Protein AF-C0C6Z5-F1 (afdb_monomer_lite)

Structure (mmCIF, N/CA/C/O backbone):
data_AF-C0C6Z5-F1
#
_entry.id   AF-C0C6Z5-F1
#
loop_
_atom_site.group_PDB
_atom_site.id
_atom_site.type_symbol
_atom_site.label_atom_id
_atom_site.label_alt_id
_atom_site.label_comp_id
_atom_site.label_asym_id
_atom_site.label_entity_id
_atom_site.label_seq_id
_atom_site.pdbx_PDB_ins_code
_atom_site.Cartn_x
_atom_site.Cartn_y
_atom_site.Cartn_z
_atom_site.occupancy
_atom_site.B_iso_or_equiv
_atom_site.auth_seq_id
_atom_site.auth_comp_id
_atom_site.auth_asym_id
_atom_site.auth_atom_id
_atom_site.pdbx_PDB_model_num
ATOM 1 N N . TYR A 1 1 ? 51.147 -4.822 -42.001 1.00 44.66 1 TYR A N 1
ATOM 2 C CA . TYR A 1 1 ? 50.068 -4.149 -41.249 1.00 44.66 1 TYR A CA 1
ATOM 3 C C . TYR A 1 1 ? 49.014 -3.471 -42.137 1.00 44.66 1 TYR A C 1
ATOM 5 O O . TYR A 1 1 ? 47.924 -4.020 -42.247 1.00 44.66 1 TYR A O 1
ATOM 13 N N . LYS A 1 2 ? 49.318 -2.384 -42.877 1.00 45.47 2 LYS A N 1
ATOM 14 C CA . LYS A 1 2 ? 48.353 -1.679 -43.770 1.00 45.47 2 LYS A CA 1
ATOM 15 C C . LYS A 1 2 ? 47.550 -2.593 -44.722 1.00 45.47 2 LYS A C 1
ATOM 17 O O . LYS A 1 2 ? 46.343 -2.440 -44.845 1.00 45.47 2 LYS A O 1
ATOM 22 N N . ARG A 1 3 ? 48.185 -3.590 -45.357 1.00 45.16 3 ARG A N 1
ATOM 23 C CA . ARG A 1 3 ? 47.511 -4.504 -46.311 1.00 45.16 3 ARG A CA 1
ATOM 24 C C . ARG A 1 3 ? 46.555 -5.515 -45.661 1.00 45.16 3 ARG A C 1
ATOM 26 O O . ARG A 1 3 ? 45.631 -5.964 -46.326 1.00 45.16 3 ARG A O 1
ATOM 33 N N . GLN A 1 4 ? 46.761 -5.883 -44.396 1.00 47.69 4 GLN A N 1
ATOM 34 C CA . GLN A 1 4 ? 45.861 -6.804 -43.685 1.00 47.69 4 GLN A CA 1
ATOM 35 C C . GLN A 1 4 ? 44.617 -6.073 -43.170 1.00 47.69 4 GLN A C 1
ATOM 37 O O . GLN A 1 4 ? 43.511 -6.584 -43.319 1.00 47.69 4 GLN A O 1
ATOM 42 N N . MET A 1 5 ? 44.783 -4.840 -42.685 1.00 50.28 5 MET A N 1
ATOM 43 C CA . MET A 1 5 ? 43.678 -3.976 -42.263 1.00 50.28 5 MET A CA 1
ATOM 44 C C . MET A 1 5 ? 42.738 -3.627 -43.432 1.00 50.28 5 MET A C 1
ATOM 46 O O . MET A 1 5 ? 41.524 -3.712 -43.288 1.00 50.28 5 MET A O 1
ATOM 50 N N . VAL A 1 6 ? 43.285 -3.354 -44.625 1.00 55.00 6 VAL A N 1
ATOM 51 C CA . VAL A 1 6 ? 42.492 -3.106 -45.848 1.00 55.00 6 VAL A CA 1
ATOM 52 C C . VAL A 1 6 ? 41.679 -4.338 -46.276 1.00 55.00 6 VAL A C 1
ATOM 54 O O . VAL A 1 6 ? 40.522 -4.207 -46.665 1.00 55.00 6 VAL A O 1
ATOM 57 N N . ARG A 1 7 ? 42.239 -5.551 -46.160 1.00 53.72 7 ARG A N 1
ATOM 58 C CA . ARG A 1 7 ? 41.516 -6.797 -46.489 1.00 53.72 7 ARG A CA 1
ATOM 59 C C . ARG A 1 7 ? 40.420 -7.129 -45.475 1.00 53.72 7 ARG A C 1
ATOM 61 O O . ARG A 1 7 ? 39.384 -7.660 -45.867 1.00 53.72 7 ARG A O 1
ATOM 68 N N . ALA A 1 8 ? 40.641 -6.821 -44.197 1.00 56.06 8 ALA A N 1
ATOM 69 C CA . ALA A 1 8 ? 39.625 -6.970 -43.159 1.00 56.06 8 ALA A CA 1
ATOM 70 C C . ALA A 1 8 ? 38.453 -6.005 -43.396 1.00 56.06 8 ALA A C 1
ATOM 72 O O . ALA A 1 8 ? 37.304 -6.434 -43.364 1.00 56.06 8 ALA A O 1
ATOM 73 N N . LEU A 1 9 ? 38.743 -4.748 -43.756 1.00 52.56 9 LEU A N 1
ATOM 74 C CA . LEU A 1 9 ? 37.724 -3.761 -44.123 1.00 52.56 9 LEU A CA 1
ATOM 75 C C . LEU A 1 9 ? 36.885 -4.225 -45.328 1.00 52.56 9 LEU A C 1
ATOM 77 O O . LEU A 1 9 ? 35.659 -4.182 -45.285 1.00 52.56 9 LEU A O 1
ATOM 81 N N . HIS A 1 10 ? 37.536 -4.750 -46.372 1.00 56.56 10 HIS A N 1
ATOM 82 C CA . HIS A 1 10 ? 36.873 -5.216 -47.595 1.00 56.56 10 HIS A CA 1
ATOM 83 C C . HIS A 1 10 ? 35.887 -6.376 -47.353 1.00 56.56 10 HIS A C 1
ATOM 85 O O . HIS A 1 10 ? 34.842 -6.452 -47.996 1.00 56.56 10 HIS A O 1
ATOM 91 N N . ARG A 1 11 ? 36.182 -7.289 -46.415 1.00 56.59 11 ARG A N 1
ATOM 92 C CA . ARG A 1 11 ? 35.271 -8.400 -46.074 1.00 56.59 11 ARG A CA 1
ATOM 93 C C . ARG A 1 11 ? 34.034 -7.936 -45.308 1.00 56.59 11 ARG A C 1
ATOM 95 O O . ARG A 1 11 ? 32.968 -8.520 -45.482 1.00 56.59 11 ARG A O 1
ATOM 102 N N . THR A 1 12 ? 34.165 -6.902 -44.483 1.00 56.91 12 THR A N 1
ATOM 103 C CA . THR A 1 12 ? 33.052 -6.356 -43.694 1.00 56.91 12 THR A CA 1
ATOM 104 C C . THR A 1 12 ? 32.103 -5.523 -44.560 1.00 56.91 12 THR A C 1
ATOM 106 O O . THR A 1 12 ? 30.891 -5.644 -44.413 1.00 56.91 12 THR A O 1
ATOM 109 N N . VAL A 1 13 ? 32.630 -4.767 -45.533 1.00 52.19 13 VAL A N 1
ATOM 110 C CA . VAL A 1 13 ? 31.834 -3.977 -46.499 1.00 52.19 13 VAL A CA 1
ATOM 111 C C . VAL A 1 13 ? 30.939 -4.866 -47.375 1.00 52.19 13 VAL A C 1
ATOM 113 O O . VAL A 1 13 ? 29.807 -4.496 -47.678 1.00 52.19 13 VAL A O 1
ATOM 116 N N . HIS A 1 14 ? 31.400 -6.072 -47.726 1.00 51.47 14 HIS A N 1
ATOM 117 C CA . HIS A 1 14 ? 30.650 -6.999 -48.582 1.00 51.47 14 HIS A CA 1
ATOM 118 C C . HIS A 1 14 ? 29.440 -7.661 -47.902 1.00 51.47 14 HIS A C 1
ATOM 120 O O . HIS A 1 14 ? 28.547 -8.137 -48.598 1.00 51.47 14 HIS A O 1
ATOM 126 N N . LYS A 1 15 ? 29.400 -7.699 -46.561 1.00 56.56 15 LYS A N 1
ATOM 127 C CA . LYS A 1 15 ? 28.264 -8.240 -45.787 1.00 56.56 15 LYS A CA 1
ATOM 128 C C . LYS A 1 15 ? 27.094 -7.259 -45.675 1.00 56.56 15 LYS A C 1
ATOM 130 O O . LYS A 1 15 ? 26.025 -7.638 -45.210 1.00 56.56 15 LYS A O 1
ATOM 135 N N . PHE A 1 16 ? 27.296 -6.013 -46.094 1.00 57.06 16 PHE A N 1
ATOM 136 C CA . PHE A 1 16 ? 26.271 -4.985 -46.117 1.00 57.06 16 PHE A CA 1
ATOM 137 C C . PHE A 1 16 ? 25.587 -4.985 -47.497 1.00 57.06 16 PHE A C 1
ATOM 139 O O . PHE A 1 16 ? 26.292 -4.804 -48.495 1.00 57.06 16 PHE A O 1
ATOM 146 N N . PRO A 1 17 ? 24.254 -5.156 -47.606 1.00 59.38 17 PRO A N 1
ATOM 147 C CA . PRO A 1 17 ? 23.584 -5.285 -48.906 1.00 59.38 17 PRO A CA 1
ATOM 148 C C . PRO A 1 17 ? 23.815 -4.070 -49.825 1.00 59.38 17 PRO A C 1
ATOM 150 O O . PRO A 1 17 ? 23.991 -4.237 -51.028 1.00 59.38 17 PRO A O 1
ATOM 153 N N . GLY A 1 18 ? 23.936 -2.858 -49.267 1.00 60.78 18 GLY A N 1
ATOM 154 C CA . GLY A 1 18 ? 24.292 -1.651 -50.030 1.00 60.78 18 GLY A CA 1
ATOM 155 C C . GLY A 1 18 ? 25.794 -1.475 -50.315 1.00 60.78 18 GLY A C 1
ATOM 156 O O . GLY A 1 18 ? 26.167 -0.925 -51.349 1.00 60.78 18 GLY A O 1
ATOM 157 N N . GLY A 1 19 ? 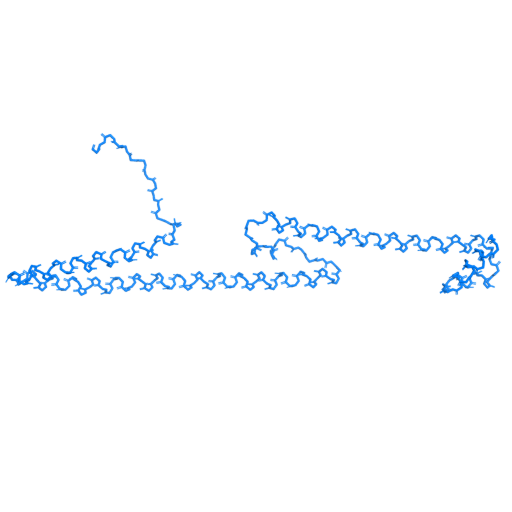26.675 -1.968 -49.437 1.00 61.62 19 GLY A N 1
ATOM 158 C CA . GLY A 1 19 ? 28.131 -1.818 -49.577 1.00 61.62 19 GLY A CA 1
ATOM 159 C C . GLY A 1 19 ? 28.721 -2.723 -50.662 1.00 61.62 19 GLY A C 1
ATOM 160 O O . GLY A 1 19 ? 29.564 -2.287 -51.446 1.00 61.62 19 GLY A O 1
ATOM 161 N N . GLY A 1 20 ? 28.219 -3.959 -50.763 1.00 61.62 20 GLY A N 1
ATOM 162 C CA . GLY A 1 20 ? 28.575 -4.882 -51.844 1.00 61.62 20 GLY A CA 1
ATOM 163 C C . GLY A 1 20 ? 28.109 -4.391 -53.218 1.00 61.62 20 GLY A C 1
ATOM 164 O O . GLY A 1 20 ? 28.863 -4.471 -54.184 1.00 61.62 20 GLY A O 1
ATOM 165 N N . PHE A 1 21 ? 26.910 -3.807 -53.296 1.00 66.75 21 PHE A N 1
ATOM 166 C CA . PHE A 1 21 ? 26.348 -3.268 -54.538 1.00 66.75 21 PHE A CA 1
ATOM 167 C C . PHE A 1 21 ? 27.163 -2.084 -55.091 1.00 66.75 21 PHE A C 1
ATOM 169 O O . PHE A 1 21 ? 27.498 -2.058 -56.274 1.00 66.75 21 PHE A O 1
ATOM 176 N N . LEU A 1 22 ? 27.574 -1.144 -54.230 1.00 63.47 22 LEU A N 1
ATOM 177 C CA . LEU A 1 22 ? 28.403 0.005 -54.624 1.00 63.47 22 LEU A CA 1
ATOM 178 C C . LEU A 1 22 ? 29.825 -0.393 -55.052 1.00 63.47 22 LEU A C 1
ATOM 180 O O . LEU A 1 22 ? 30.405 0.243 -55.937 1.00 63.47 22 LEU A O 1
ATOM 184 N N . SER A 1 23 ? 30.387 -1.448 -54.457 1.00 61.75 23 SER A N 1
ATOM 185 C CA . SER A 1 23 ? 31.697 -1.977 -54.856 1.00 61.75 23 SER A CA 1
ATOM 186 C C . SER A 1 23 ? 31.647 -2.708 -56.203 1.00 61.75 23 SER A C 1
ATOM 188 O O . SER A 1 23 ? 32.612 -2.640 -56.959 1.00 61.75 23 SER A O 1
ATOM 190 N N . VAL A 1 24 ? 30.533 -3.377 -56.523 1.00 68.94 24 VAL A N 1
ATOM 191 C CA . VAL A 1 24 ? 30.301 -4.020 -57.833 1.00 68.94 24 VAL A CA 1
ATOM 192 C C . VAL A 1 24 ? 30.046 -2.978 -58.933 1.00 68.94 24 VAL A C 1
ATOM 194 O O . VAL A 1 24 ? 30.456 -3.181 -60.070 1.00 68.94 24 VAL A O 1
ATOM 197 N N . MET A 1 25 ? 29.467 -1.823 -58.585 1.00 72.31 25 MET A N 1
ATOM 198 C CA . MET A 1 25 ? 29.283 -0.660 -59.471 1.00 72.31 25 MET A CA 1
ATOM 199 C C . MET A 1 25 ? 30.582 0.112 -59.797 1.00 72.31 25 MET A C 1
ATOM 201 O O . MET A 1 25 ? 30.535 1.108 -60.515 1.00 72.31 25 MET A O 1
ATOM 205 N N . GLY A 1 26 ? 31.742 -0.302 -59.270 1.00 71.06 26 GLY A N 1
ATOM 206 C CA . GLY A 1 26 ? 33.030 0.350 -59.548 1.00 71.06 26 GLY A CA 1
ATOM 207 C C . GLY A 1 26 ? 33.230 1.700 -58.850 1.00 71.06 26 GLY A C 1
ATOM 208 O O . GLY A 1 26 ? 34.081 2.487 -59.266 1.00 71.06 26 GLY A O 1
ATOM 209 N N . SER A 1 27 ? 32.461 1.992 -57.794 1.00 76.50 27 SER A N 1
ATOM 210 C CA . SER A 1 27 ? 32.623 3.245 -57.049 1.00 76.50 27 SER A CA 1
ATOM 211 C C . SER A 1 27 ? 33.984 3.313 -56.328 1.00 76.50 27 SER A C 1
ATOM 213 O O . SER A 1 27 ? 34.516 2.283 -55.897 1.00 76.50 27 SER A O 1
ATOM 215 N N . PRO A 1 28 ? 34.580 4.512 -56.168 1.00 83.19 28 PRO A N 1
ATOM 216 C CA . PRO A 1 28 ? 35.870 4.647 -55.504 1.00 83.19 28 PRO A CA 1
ATOM 217 C C . PRO A 1 28 ? 35.831 4.127 -54.059 1.00 83.19 28 PRO A C 1
ATOM 219 O O . PRO A 1 28 ? 34.960 4.501 -53.271 1.00 83.19 28 PRO A O 1
ATOM 222 N N . ALA A 1 29 ? 36.844 3.344 -53.674 1.00 78.62 29 ALA A N 1
ATOM 223 C CA . ALA A 1 29 ? 37.010 2.805 -52.322 1.00 78.62 29 ALA A CA 1
ATOM 224 C C . ALA A 1 29 ? 36.762 3.811 -51.167 1.00 78.62 29 ALA A C 1
ATOM 226 O O . ALA A 1 29 ? 36.074 3.430 -50.217 1.00 78.62 29 ALA A O 1
ATOM 227 N N . PRO A 1 30 ? 37.233 5.081 -51.203 1.00 85.69 30 PRO A N 1
ATOM 228 C CA . PRO A 1 30 ? 36.955 6.025 -50.114 1.00 85.69 30 PRO A CA 1
ATOM 229 C C . PRO A 1 30 ? 35.465 6.364 -49.961 1.00 85.69 30 PRO A C 1
ATOM 231 O O . PRO A 1 30 ? 35.004 6.561 -48.839 1.00 85.69 30 PRO A O 1
ATOM 234 N N . VAL A 1 31 ? 34.699 6.379 -51.056 1.00 84.69 31 VAL A N 1
ATOM 235 C CA . VAL A 1 31 ? 33.260 6.682 -51.032 1.00 84.69 31 VAL A CA 1
ATOM 236 C C . VAL A 1 31 ? 32.494 5.544 -50.360 1.00 84.69 31 VAL A C 1
ATOM 238 O O . VAL A 1 31 ? 31.693 5.787 -49.460 1.00 84.69 31 VAL A O 1
ATOM 241 N N . THR A 1 32 ? 32.798 4.291 -50.717 1.00 83.00 32 THR A N 1
ATOM 242 C CA . THR A 1 32 ? 32.175 3.117 -50.074 1.00 83.00 32 THR A CA 1
ATOM 243 C C . THR A 1 32 ? 32.453 3.063 -48.570 1.00 83.00 32 THR A C 1
ATOM 245 O O . THR A 1 32 ? 31.544 2.799 -47.784 1.00 83.00 32 THR A O 1
ATOM 248 N N . ALA A 1 33 ? 33.684 3.376 -48.148 1.00 84.50 33 ALA A N 1
ATOM 249 C CA . ALA A 1 33 ? 34.053 3.413 -46.738 1.00 84.50 33 ALA A CA 1
ATOM 250 C C . ALA A 1 33 ? 33.296 4.512 -45.974 1.00 84.50 33 ALA A C 1
ATOM 252 O O . ALA A 1 33 ? 32.801 4.253 -44.879 1.00 84.50 33 ALA A O 1
ATOM 253 N N . ALA A 1 34 ? 33.154 5.708 -46.557 1.00 88.19 34 ALA A N 1
ATOM 254 C CA . ALA A 1 34 ? 32.430 6.817 -45.936 1.00 88.19 34 ALA A CA 1
ATOM 255 C C . ALA A 1 34 ? 30.946 6.491 -45.698 1.00 88.19 34 ALA A C 1
ATOM 257 O O . ALA A 1 34 ? 30.435 6.737 -44.607 1.00 88.19 34 ALA A O 1
ATOM 258 N N . VAL A 1 35 ? 30.269 5.877 -46.676 1.00 88.00 35 VAL A N 1
ATOM 259 C CA . VAL A 1 35 ? 28.855 5.472 -46.549 1.00 88.00 35 VAL A CA 1
ATOM 260 C C . VAL A 1 35 ? 28.668 4.441 -45.436 1.00 88.00 35 VAL A C 1
ATOM 262 O O . VAL A 1 35 ? 27.751 4.561 -44.626 1.00 88.00 35 VAL A O 1
ATOM 265 N N . VAL A 1 36 ? 29.559 3.450 -45.356 1.00 86.00 36 VAL A N 1
ATOM 266 C CA . VAL A 1 36 ? 29.509 2.425 -44.305 1.00 86.00 36 VAL A CA 1
ATOM 267 C C . VAL A 1 36 ? 29.735 3.043 -42.923 1.00 86.00 36 VAL A C 1
ATOM 269 O O . VAL A 1 36 ? 29.001 2.726 -41.990 1.00 86.00 36 VAL A O 1
ATOM 272 N N . ILE A 1 37 ? 30.698 3.961 -42.792 1.00 90.31 37 ILE A N 1
ATOM 273 C CA . ILE A 1 37 ? 30.955 4.678 -41.535 1.00 90.31 37 ILE A CA 1
ATOM 274 C C . ILE A 1 37 ? 29.734 5.504 -41.119 1.00 90.31 37 ILE A C 1
ATOM 276 O O . ILE A 1 37 ? 29.331 5.424 -39.963 1.00 90.31 37 ILE A O 1
ATOM 280 N N . LEU A 1 38 ? 29.119 6.251 -42.041 1.00 91.94 38 LEU A N 1
ATOM 281 C CA . LEU A 1 38 ? 27.919 7.045 -41.758 1.00 91.94 38 LEU A CA 1
ATOM 282 C C . LEU A 1 38 ? 26.738 6.174 -41.324 1.00 91.94 38 LEU A C 1
ATOM 284 O O . LEU A 1 38 ? 26.047 6.520 -40.369 1.00 91.94 38 LEU A O 1
ATOM 288 N N . TYR A 1 39 ? 26.536 5.025 -41.973 1.00 88.94 39 TYR A N 1
ATOM 289 C CA . TYR A 1 39 ? 25.501 4.077 -41.571 1.00 88.94 39 TYR A CA 1
ATOM 290 C C . TYR A 1 39 ? 25.732 3.567 -40.142 1.00 88.94 39 TYR A C 1
ATOM 292 O O . TYR A 1 39 ? 24.837 3.653 -39.302 1.00 88.94 39 TYR A O 1
ATOM 300 N N . PHE A 1 40 ? 26.941 3.078 -39.839 1.00 90.38 40 PHE A N 1
ATOM 301 C CA . PHE A 1 40 ? 27.261 2.597 -38.494 1.00 90.38 40 PHE A CA 1
ATOM 302 C C . PHE A 1 40 ? 27.184 3.714 -37.451 1.00 90.38 40 PHE A C 1
ATOM 304 O O . PHE A 1 40 ? 26.705 3.467 -36.349 1.00 90.38 40 PHE A O 1
ATOM 311 N N . ALA A 1 41 ? 27.586 4.939 -37.793 1.00 94.19 41 ALA A N 1
ATOM 312 C CA . ALA A 1 41 ? 27.431 6.097 -36.920 1.00 94.19 41 ALA A CA 1
ATOM 313 C C . ALA A 1 41 ? 25.951 6.384 -36.619 1.00 94.19 41 ALA A C 1
ATOM 315 O O . ALA A 1 41 ? 25.603 6.587 -35.460 1.00 94.19 41 ALA A O 1
ATOM 316 N N . GLY A 1 42 ? 25.069 6.329 -37.623 1.00 94.00 42 GLY A N 1
ATOM 317 C CA . GLY A 1 42 ? 23.624 6.490 -37.433 1.00 94.00 42 GLY A CA 1
ATOM 318 C C . GLY A 1 42 ? 23.017 5.410 -36.531 1.00 94.00 42 GLY A C 1
ATOM 319 O O . GLY A 1 42 ? 22.265 5.728 -35.612 1.00 94.00 42 GLY A O 1
ATOM 320 N N . VAL A 1 43 ? 23.401 4.145 -36.733 1.00 92.94 43 VAL A N 1
ATOM 321 C CA . VAL A 1 43 ? 22.968 3.030 -35.872 1.00 92.94 43 VAL A CA 1
ATOM 322 C C . VAL A 1 43 ? 23.462 3.213 -34.435 1.00 92.94 43 VAL A C 1
ATOM 324 O O . VAL A 1 43 ? 22.686 3.035 -33.501 1.00 92.94 43 VAL A O 1
ATOM 327 N N . LEU A 1 44 ? 24.725 3.606 -34.243 1.00 94.3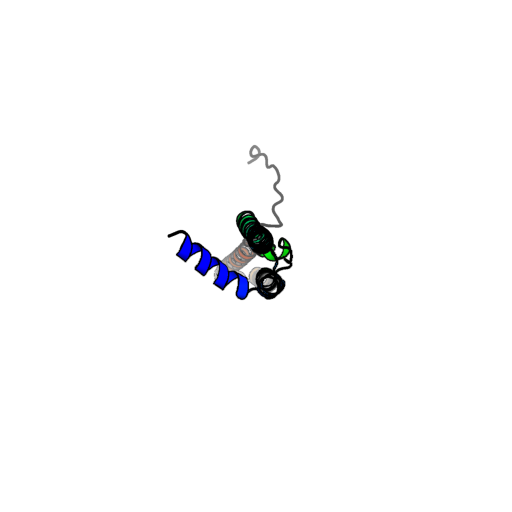1 44 LEU A N 1
ATOM 328 C CA . LEU A 1 44 ? 25.290 3.852 -32.914 1.00 94.31 44 LEU A CA 1
ATOM 329 C C . LEU A 1 44 ? 24.612 5.030 -32.205 1.00 94.31 44 LEU A C 1
ATOM 331 O O . LEU A 1 44 ? 24.341 4.937 -31.012 1.00 94.31 44 LEU A O 1
ATOM 335 N N . LEU A 1 45 ? 24.300 6.111 -32.925 1.00 94.69 45 LEU A N 1
ATOM 336 C CA . LEU A 1 45 ? 23.565 7.253 -32.376 1.00 94.69 45 LEU A CA 1
ATOM 337 C C . LEU A 1 45 ? 22.142 6.862 -31.964 1.00 94.69 45 LEU A C 1
ATOM 339 O O . LEU A 1 45 ? 21.714 7.200 -30.863 1.00 94.69 45 LEU A O 1
ATOM 343 N N . SER A 1 46 ? 21.428 6.114 -32.811 1.00 93.06 46 SER A N 1
ATOM 344 C CA . SER A 1 46 ? 20.081 5.622 -32.503 1.00 93.06 46 SER A CA 1
ATOM 345 C C . SER A 1 46 ? 20.079 4.674 -31.300 1.00 93.06 46 SER A C 1
ATOM 347 O O . SER A 1 46 ? 19.261 4.843 -30.398 1.00 93.06 46 SER A O 1
ATOM 349 N N . ALA A 1 47 ? 21.029 3.736 -31.234 1.00 92.00 47 ALA A N 1
ATOM 350 C CA . ALA A 1 47 ? 21.180 2.833 -30.095 1.00 92.00 47 ALA A CA 1
ATOM 351 C C . ALA A 1 47 ? 21.560 3.583 -28.807 1.00 92.00 47 ALA A C 1
ATOM 353 O O . ALA A 1 47 ? 21.050 3.268 -27.736 1.00 92.00 47 ALA A O 1
ATOM 354 N N . GLY A 1 48 ? 22.424 4.599 -28.905 1.00 93.62 48 GLY A N 1
ATOM 355 C CA . GLY A 1 48 ? 22.780 5.459 -27.778 1.00 93.62 48 GLY A CA 1
ATOM 356 C C . GLY A 1 48 ? 21.584 6.251 -27.248 1.00 93.62 48 GLY A C 1
ATOM 357 O O . GLY A 1 48 ? 21.385 6.315 -26.037 1.00 93.62 48 GLY A O 1
ATOM 358 N N . TYR A 1 49 ? 20.755 6.799 -28.141 1.00 93.19 49 TYR A N 1
ATOM 359 C CA . TYR A 1 49 ? 19.516 7.480 -27.764 1.00 93.19 49 TYR A CA 1
ATOM 360 C C . TYR A 1 49 ? 18.529 6.533 -27.065 1.00 93.19 49 TYR A C 1
ATOM 362 O O . TYR A 1 49 ? 18.017 6.873 -26.001 1.00 93.19 49 TYR A O 1
ATOM 370 N N . ASP A 1 50 ? 18.310 5.331 -27.610 1.00 90.94 50 ASP A N 1
ATOM 371 C CA . ASP A 1 50 ? 17.431 4.320 -27.001 1.00 90.94 50 ASP A CA 1
ATOM 372 C C . ASP A 1 50 ? 17.939 3.877 -25.618 1.00 90.94 50 ASP A C 1
ATOM 374 O O . ASP A 1 50 ? 17.170 3.793 -24.659 1.00 90.94 50 ASP A O 1
ATOM 378 N N . PHE A 1 51 ? 19.253 3.680 -25.476 1.00 92.12 51 PHE A N 1
ATOM 379 C CA . PHE A 1 51 ? 19.867 3.340 -24.194 1.00 92.12 51 PHE A CA 1
ATOM 380 C C . PHE A 1 51 ? 19.683 4.445 -23.148 1.00 92.12 51 PHE A C 1
ATOM 382 O O . PHE A 1 51 ? 19.286 4.159 -22.020 1.00 92.12 51 PHE A O 1
ATOM 389 N N . LEU A 1 52 ? 19.931 5.708 -23.512 1.00 91.88 52 LEU A N 1
ATOM 390 C CA . LEU A 1 52 ? 19.741 6.845 -22.606 1.00 91.88 52 LEU A CA 1
ATOM 391 C C . LEU A 1 52 ? 18.273 7.013 -22.207 1.00 91.88 52 LEU A C 1
ATOM 393 O O . LEU A 1 52 ? 17.987 7.262 -21.038 1.00 91.88 52 LEU A O 1
ATOM 397 N N . ARG A 1 53 ? 17.344 6.831 -23.155 1.00 91.19 53 ARG A N 1
ATOM 398 C CA . ARG A 1 53 ? 15.901 6.879 -22.898 1.00 91.19 53 ARG A CA 1
ATOM 399 C C . ARG A 1 53 ? 15.478 5.820 -21.878 1.00 91.19 53 ARG A C 1
ATOM 401 O O . ARG A 1 53 ? 14.784 6.151 -20.921 1.00 91.19 53 ARG A O 1
ATOM 408 N N . LYS A 1 54 ? 15.905 4.567 -22.070 1.00 91.88 54 LYS A N 1
ATOM 409 C CA . LYS A 1 54 ? 15.607 3.455 -21.154 1.00 91.88 54 LYS A CA 1
ATOM 410 C C . LYS A 1 54 ? 16.231 3.674 -19.786 1.00 91.88 54 LYS A C 1
ATOM 412 O O . LYS A 1 54 ? 15.550 3.525 -18.781 1.00 91.88 54 LYS A O 1
ATOM 417 N N . LYS A 1 55 ? 17.504 4.076 -19.751 1.00 92.94 55 LYS A N 1
ATOM 418 C CA . LYS A 1 55 ? 18.202 4.380 -18.502 1.00 92.94 55 LYS A CA 1
ATOM 419 C C . LYS A 1 55 ? 17.455 5.439 -17.693 1.00 92.94 55 LYS A C 1
ATOM 421 O O . LYS A 1 55 ? 17.172 5.197 -16.529 1.00 92.94 55 LYS A O 1
ATOM 426 N N . ARG A 1 56 ? 17.076 6.555 -18.327 1.00 91.31 56 ARG A N 1
ATOM 427 C CA . ARG A 1 56 ? 16.329 7.627 -17.660 1.00 91.31 56 ARG A CA 1
ATOM 428 C C . ARG A 1 56 ? 15.027 7.118 -17.038 1.00 91.31 56 ARG A C 1
ATOM 430 O O . ARG A 1 56 ? 14.753 7.455 -15.901 1.00 91.31 56 ARG A O 1
ATOM 437 N N . TYR A 1 57 ? 14.272 6.282 -17.751 1.00 92.62 57 TYR A N 1
ATOM 438 C CA . TYR A 1 57 ? 13.038 5.699 -17.217 1.00 92.62 57 TYR A CA 1
ATOM 439 C C . TYR A 1 57 ? 13.280 4.855 -15.955 1.00 92.62 57 TYR A C 1
ATOM 441 O O . TYR A 1 57 ? 12.539 4.967 -14.984 1.00 92.62 57 TYR A O 1
ATOM 449 N N . TYR A 1 58 ? 14.317 4.011 -15.951 1.00 91.50 58 TYR A N 1
ATOM 450 C CA . TYR A 1 58 ? 14.639 3.194 -14.777 1.00 91.50 58 TYR A CA 1
ATOM 451 C C . TYR A 1 58 ? 15.155 4.029 -13.602 1.00 91.50 58 TYR A C 1
ATOM 453 O O . TYR A 1 58 ? 14.807 3.727 -12.462 1.00 91.50 58 TYR A O 1
ATOM 461 N N . ASP A 1 59 ? 15.941 5.071 -13.879 1.00 91.88 59 ASP A N 1
ATOM 462 C CA . ASP A 1 59 ? 16.421 6.007 -12.860 1.00 91.88 59 ASP A CA 1
ATOM 463 C C . ASP A 1 59 ? 15.225 6.772 -12.243 1.00 91.88 59 ASP A C 1
ATOM 465 O O . ASP A 1 59 ? 15.052 6.750 -11.029 1.00 91.88 59 ASP A O 1
ATOM 469 N N . GLU A 1 60 ? 14.318 7.325 -13.063 1.00 91.00 60 GLU A N 1
ATOM 470 C CA . GLU A 1 60 ? 13.087 8.004 -12.610 1.00 91.00 60 GLU A CA 1
ATOM 471 C C . GLU A 1 60 ? 12.183 7.083 -11.774 1.00 91.00 60 GLU A C 1
ATOM 473 O O . GLU A 1 60 ? 11.645 7.494 -10.743 1.00 91.00 60 GLU A O 1
ATOM 478 N N . LEU A 1 61 ? 12.028 5.822 -12.188 1.00 91.06 61 LEU A N 1
ATOM 479 C CA . LEU A 1 61 ? 11.260 4.824 -11.444 1.00 91.06 61 LEU A CA 1
ATOM 480 C C . LEU A 1 61 ? 11.879 4.539 -10.068 1.00 91.06 61 LEU A C 1
ATOM 482 O O . LEU A 1 61 ? 11.151 4.431 -9.079 1.00 91.06 61 LEU A O 1
ATOM 486 N N . SER A 1 62 ? 13.207 4.409 -10.006 1.00 90.19 62 SER A N 1
ATOM 487 C CA . SER A 1 62 ? 13.934 4.175 -8.757 1.00 90.19 62 SER A CA 1
ATOM 488 C C . SER A 1 62 ? 13.822 5.376 -7.820 1.00 90.19 62 SER A C 1
ATOM 490 O O . SER A 1 62 ? 13.473 5.205 -6.653 1.00 90.19 62 SER A O 1
ATOM 492 N N . ASP A 1 63 ? 14.025 6.585 -8.342 1.00 90.38 63 ASP A N 1
ATOM 493 C CA . ASP A 1 63 ? 13.918 7.829 -7.577 1.00 90.38 63 ASP A CA 1
ATOM 494 C C . ASP A 1 63 ? 12.499 8.018 -7.021 1.00 90.38 63 ASP A C 1
ATOM 496 O O . ASP A 1 63 ? 12.319 8.356 -5.850 1.00 90.38 63 ASP A O 1
ATOM 500 N N . THR A 1 64 ? 11.476 7.734 -7.833 1.00 87.94 64 THR A N 1
ATOM 501 C CA . THR A 1 64 ? 10.070 7.803 -7.404 1.00 87.94 64 THR A CA 1
ATOM 502 C C . THR A 1 64 ? 9.792 6.813 -6.272 1.00 87.94 64 THR A C 1
ATOM 504 O O . THR A 1 64 ? 9.138 7.157 -5.289 1.00 87.94 64 THR A O 1
ATOM 507 N N . LEU A 1 65 ? 10.312 5.585 -6.370 1.00 88.31 65 LEU A N 1
ATOM 508 C CA . LEU A 1 65 ? 10.161 4.569 -5.327 1.00 88.31 65 LEU A CA 1
ATOM 509 C C . LEU A 1 65 ? 10.864 4.957 -4.014 1.00 88.31 65 LEU A C 1
ATOM 511 O O . LEU A 1 65 ? 10.372 4.603 -2.943 1.00 88.31 65 LEU A O 1
ATOM 515 N N . GLU A 1 66 ? 12.004 5.645 -4.080 1.00 89.12 66 GLU A N 1
ATOM 516 C CA . GLU A 1 66 ? 12.739 6.105 -2.895 1.00 89.12 66 GLU A CA 1
ATOM 517 C C . GLU A 1 66 ? 12.078 7.305 -2.209 1.00 89.12 66 GLU A C 1
ATOM 519 O O . GLU A 1 66 ? 12.106 7.398 -0.982 1.00 89.12 66 GLU A O 1
ATOM 524 N N . GLN A 1 67 ? 11.465 8.207 -2.979 1.00 87.50 67 GLN A N 1
ATOM 525 C CA . GLN A 1 67 ? 10.805 9.407 -2.452 1.00 87.50 67 GLN A CA 1
ATOM 526 C C . GLN A 1 67 ? 9.413 9.132 -1.868 1.00 87.50 67 GLN A C 1
ATOM 528 O O . GLN A 1 67 ? 8.919 9.920 -1.061 1.00 87.50 67 GLN A O 1
ATOM 533 N N . LEU A 1 68 ? 8.769 8.033 -2.264 1.00 85.38 68 LEU A N 1
ATOM 534 C CA . LEU A 1 68 ? 7.450 7.657 -1.765 1.00 85.38 68 LEU A CA 1
ATOM 535 C C . LEU A 1 68 ? 7.520 7.131 -0.327 1.00 85.38 68 LEU A C 1
ATOM 537 O O . LEU A 1 68 ? 8.085 6.070 -0.058 1.00 85.38 68 LEU A O 1
ATOM 541 N N . GLU A 1 69 ? 6.854 7.840 0.584 1.00 78.75 69 GLU A N 1
ATOM 542 C CA . GLU A 1 69 ? 6.655 7.394 1.967 1.00 78.75 69 GLU A CA 1
ATOM 543 C C . GLU A 1 69 ? 5.810 6.110 2.018 1.00 78.75 69 GLU A C 1
ATOM 545 O O . GLU A 1 69 ? 6.169 5.143 2.693 1.00 78.75 69 GLU A O 1
ATOM 550 N N . GLU A 1 70 ? 4.734 6.056 1.224 1.00 81.31 70 GLU A N 1
ATOM 551 C CA . GLU A 1 70 ? 3.900 4.867 1.065 1.00 81.31 70 GLU A CA 1
ATOM 552 C C . GLU A 1 70 ? 4.072 4.273 -0.343 1.00 81.31 70 GLU A C 1
ATOM 554 O O . GLU A 1 70 ? 3.571 4.779 -1.349 1.00 81.31 70 GLU A O 1
ATOM 559 N N . LYS A 1 71 ? 4.808 3.161 -0.418 1.00 81.88 71 LYS A N 1
ATOM 560 C CA . LYS A 1 71 ? 5.193 2.511 -1.685 1.00 81.88 71 LYS A CA 1
ATOM 561 C C . LYS A 1 71 ? 4.014 1.918 -2.469 1.00 81.88 71 LYS A C 1
ATOM 563 O O . LYS A 1 71 ? 4.166 1.626 -3.653 1.00 81.88 71 LYS A O 1
ATOM 568 N N . SER A 1 72 ? 2.852 1.745 -1.835 1.00 79.06 72 SER A N 1
ATOM 569 C CA . SER A 1 72 ? 1.601 1.295 -2.469 1.00 79.06 72 SER A CA 1
ATOM 570 C C . SER A 1 72 ? 1.174 2.220 -3.621 1.00 79.06 72 SER A C 1
ATOM 572 O O . SER A 1 72 ? 0.700 1.736 -4.653 1.00 79.06 72 SER A O 1
ATOM 574 N N . TYR A 1 73 ? 1.452 3.526 -3.517 1.00 83.44 73 TYR A N 1
ATOM 575 C CA . TYR A 1 73 ? 1.102 4.518 -4.541 1.00 83.44 73 TYR A CA 1
ATOM 576 C C . TYR A 1 73 ? 2.042 4.555 -5.746 1.00 83.44 73 TYR A C 1
ATOM 578 O O . TYR A 1 73 ? 1.740 5.244 -6.719 1.00 83.44 73 TYR A O 1
ATOM 586 N N . LEU A 1 74 ? 3.154 3.807 -5.747 1.00 86.50 74 LEU A N 1
ATOM 587 C CA . LEU A 1 74 ? 4.075 3.804 -6.890 1.00 86.50 74 LEU A CA 1
ATOM 588 C C . LEU A 1 74 ? 3.341 3.470 -8.192 1.00 86.50 74 LEU A C 1
ATOM 590 O O . LEU A 1 74 ? 3.574 4.092 -9.222 1.00 86.50 74 LEU A O 1
ATOM 594 N N . SER A 1 75 ? 2.402 2.526 -8.127 1.00 87.69 75 SER A N 1
ATOM 595 C CA . SER A 1 75 ? 1.605 2.115 -9.282 1.00 87.69 75 SER A CA 1
ATOM 596 C C . SER A 1 75 ? 0.757 3.230 -9.902 1.00 87.69 75 SER A C 1
ATOM 598 O O . SER A 1 75 ? 0.369 3.103 -11.063 1.00 87.69 75 SER A O 1
ATOM 600 N N . GLU A 1 76 ? 0.473 4.301 -9.158 1.00 85.00 76 GLU A N 1
ATOM 601 C CA . GLU A 1 76 ? -0.309 5.461 -9.594 1.00 85.00 76 GLU A CA 1
ATOM 602 C C . GLU A 1 76 ? 0.561 6.594 -10.146 1.00 85.00 76 GLU A C 1
ATOM 604 O O . GLU A 1 76 ? 0.082 7.366 -10.972 1.00 85.00 76 GLU A O 1
ATOM 609 N N . MET A 1 77 ? 1.831 6.658 -9.735 1.00 84.12 77 MET A N 1
ATOM 610 C CA . MET A 1 77 ? 2.783 7.706 -10.122 1.00 84.12 77 MET A CA 1
ATOM 611 C C . MET A 1 77 ? 3.561 7.385 -11.406 1.00 84.12 77 MET A C 1
ATOM 613 O O . MET A 1 77 ? 4.159 8.277 -12.000 1.00 84.12 77 MET A O 1
ATOM 617 N N . ILE A 1 78 ? 3.589 6.118 -11.828 1.00 88.31 78 ILE A N 1
ATOM 618 C CA . ILE A 1 78 ? 4.358 5.681 -12.999 1.00 88.31 78 ILE A CA 1
ATOM 619 C C . ILE A 1 78 ? 3.569 5.835 -14.302 1.00 88.31 78 ILE A C 1
ATOM 621 O O . ILE A 1 78 ? 2.388 5.492 -14.385 1.00 88.31 78 ILE A O 1
ATOM 625 N N . GLU A 1 79 ? 4.257 6.277 -15.353 1.00 86.62 79 GLU A N 1
ATOM 626 C CA . GLU A 1 79 ? 3.726 6.328 -16.717 1.00 86.62 79 GLU A CA 1
ATOM 627 C C . GLU A 1 79 ? 4.137 5.089 -17.528 1.00 86.62 79 GLU A C 1
ATOM 629 O O . GLU A 1 79 ? 5.166 4.454 -17.268 1.00 86.62 79 GLU A O 1
ATOM 634 N N . GLU A 1 80 ? 3.317 4.733 -18.520 1.00 89.81 80 GLU A N 1
ATOM 635 C CA . GLU A 1 80 ? 3.588 3.606 -19.411 1.00 89.81 80 GLU A CA 1
ATOM 636 C C . GLU A 1 80 ? 4.648 3.993 -20.463 1.00 89.81 80 GLU A C 1
ATOM 638 O O . GLU A 1 80 ? 4.436 4.928 -21.240 1.00 89.81 80 GLU A O 1
ATOM 643 N N . PRO A 1 81 ? 5.795 3.294 -20.532 1.00 91.12 81 PRO A N 1
ATOM 644 C CA . PRO A 1 81 ? 6.832 3.596 -21.511 1.00 91.12 81 PRO A CA 1
ATOM 645 C C . PRO A 1 81 ? 6.552 2.943 -22.878 1.00 91.12 81 PRO A C 1
ATOM 647 O O . PRO A 1 81 ? 5.885 1.921 -22.993 1.00 91.12 81 PRO A O 1
ATOM 650 N N . GLU A 1 82 ? 7.150 3.468 -23.950 1.00 88.75 82 GLU A N 1
ATOM 651 C CA . GLU A 1 82 ? 6.929 2.952 -25.319 1.00 88.75 82 GLU A CA 1
ATOM 652 C C . GLU A 1 82 ? 7.777 1.717 -25.686 1.00 88.75 82 GLU A C 1
ATOM 654 O O . GLU A 1 82 ? 7.677 1.212 -26.803 1.00 88.75 82 GLU A O 1
ATOM 659 N N . PHE A 1 83 ? 8.645 1.236 -24.791 1.00 90.00 83 PHE A N 1
ATOM 660 C CA . PHE A 1 83 ? 9.518 0.088 -25.056 1.00 90.00 83 PHE A CA 1
ATOM 661 C C . PHE A 1 83 ? 9.062 -1.160 -24.293 1.00 90.00 83 PHE A C 1
ATOM 663 O O . PHE A 1 83 ? 8.596 -1.074 -23.159 1.00 90.00 83 PHE A O 1
ATOM 670 N N . LEU A 1 84 ? 9.247 -2.329 -24.915 1.00 89.38 84 LEU A N 1
ATOM 671 C CA . LEU A 1 84 ? 8.676 -3.607 -24.472 1.00 89.38 84 LEU A CA 1
ATOM 672 C C . LEU A 1 84 ? 8.977 -3.944 -23.004 1.00 89.38 84 LEU A C 1
ATOM 674 O O . LEU A 1 84 ? 8.057 -4.191 -22.229 1.00 89.38 84 LEU A O 1
ATOM 678 N N . ASP A 1 85 ? 10.252 -3.925 -22.611 1.00 90.00 85 ASP A N 1
ATOM 679 C CA . ASP A 1 85 ? 10.659 -4.294 -21.247 1.00 90.00 85 ASP A CA 1
ATOM 680 C C . ASP A 1 85 ? 10.035 -3.365 -20.196 1.00 90.00 85 ASP A C 1
ATOM 682 O O . ASP A 1 85 ? 9.670 -3.793 -19.101 1.00 90.00 85 ASP A O 1
ATOM 686 N N . GLY A 1 86 ? 9.875 -2.089 -20.548 1.00 91.81 86 GLY A N 1
ATOM 687 C CA . GLY A 1 86 ? 9.251 -1.088 -19.701 1.00 91.81 86 GLY A CA 1
ATOM 688 C C . GLY A 1 86 ? 7.746 -1.306 -19.566 1.00 91.81 86 GLY A C 1
ATOM 689 O O . GLY A 1 86 ? 7.227 -1.181 -18.465 1.00 91.81 86 GLY A O 1
ATOM 690 N N . GLN A 1 87 ? 7.049 -1.692 -20.640 1.00 93.25 87 GLN A N 1
ATOM 691 C CA . GLN A 1 87 ? 5.614 -2.018 -20.586 1.00 93.25 87 GLN A CA 1
ATOM 692 C C . GLN A 1 87 ? 5.347 -3.238 -19.705 1.00 93.25 87 GLN A C 1
ATOM 694 O O . GLN A 1 87 ? 4.405 -3.249 -18.914 1.00 93.25 87 GLN A O 1
ATOM 699 N N . ILE A 1 88 ? 6.206 -4.257 -19.799 1.00 94.44 88 ILE A N 1
ATOM 700 C CA . ILE A 1 88 ? 6.124 -5.443 -18.939 1.00 94.44 88 ILE A CA 1
ATOM 701 C C . ILE A 1 88 ? 6.303 -5.035 -17.475 1.00 94.44 88 ILE A C 1
ATOM 703 O O . ILE A 1 88 ? 5.494 -5.418 -16.627 1.00 94.44 88 ILE A O 1
ATOM 707 N N . LEU A 1 89 ? 7.329 -4.232 -17.176 1.00 93.38 89 LEU A N 1
ATOM 708 C CA . LEU A 1 89 ? 7.573 -3.739 -15.823 1.00 93.38 89 LEU A CA 1
ATOM 709 C C . LEU A 1 89 ? 6.401 -2.894 -15.309 1.00 93.38 89 LEU A C 1
ATOM 711 O O . LEU A 1 89 ? 5.912 -3.142 -14.208 1.00 93.38 89 LEU A O 1
ATOM 715 N N . TYR A 1 90 ? 5.910 -1.960 -16.124 1.00 93.69 90 TYR A N 1
ATOM 716 C CA . TYR A 1 90 ? 4.740 -1.137 -15.834 1.00 93.69 90 TYR A CA 1
ATOM 717 C C . TYR A 1 90 ? 3.532 -2.005 -15.466 1.00 93.69 90 TYR A C 1
ATOM 719 O O . TYR A 1 90 ? 2.924 -1.809 -14.415 1.00 93.69 90 TYR A O 1
ATOM 727 N N . HIS A 1 91 ? 3.224 -3.027 -16.270 1.00 94.44 91 HIS A N 1
ATOM 728 C CA . HIS A 1 91 ? 2.101 -3.923 -16.012 1.00 94.44 91 HIS A CA 1
ATOM 729 C C . HIS A 1 91 ? 2.267 -4.708 -14.702 1.00 94.44 91 HIS A C 1
ATOM 731 O O . HIS A 1 91 ? 1.302 -4.869 -13.949 1.00 94.44 91 HIS A O 1
ATOM 737 N N . VAL A 1 92 ? 3.479 -5.186 -14.397 1.00 93.88 92 VAL A N 1
ATOM 738 C CA . VAL A 1 92 ? 3.776 -5.881 -13.133 1.00 93.88 92 VAL A CA 1
ATOM 739 C C . VAL A 1 92 ? 3.557 -4.951 -11.942 1.00 93.88 92 VAL A C 1
ATOM 741 O O . VAL A 1 92 ? 2.841 -5.324 -11.011 1.00 93.88 92 VAL A O 1
ATOM 744 N N . VAL A 1 93 ? 4.110 -3.735 -11.983 1.00 93.31 93 VAL A N 1
ATOM 745 C CA . VAL A 1 93 ? 3.961 -2.751 -10.900 1.00 93.31 93 VAL A CA 1
ATOM 746 C C . VAL A 1 93 ? 2.498 -2.337 -10.743 1.00 93.31 93 VAL A C 1
ATOM 748 O O . VAL A 1 93 ? 1.989 -2.313 -9.625 1.00 93.31 93 VAL A O 1
ATOM 751 N N . ARG A 1 94 ? 1.780 -2.093 -11.846 1.00 93.31 94 ARG A N 1
ATOM 752 C CA . ARG A 1 94 ? 0.358 -1.721 -11.826 1.00 93.31 94 ARG A CA 1
ATOM 753 C C . ARG A 1 94 ? -0.525 -2.828 -11.255 1.00 93.31 94 ARG A C 1
ATOM 755 O O . ARG A 1 94 ? -1.400 -2.560 -10.433 1.00 93.31 94 ARG A O 1
ATOM 762 N N . THR A 1 95 ? -0.281 -4.074 -11.655 1.00 93.94 95 THR A N 1
ATOM 763 C CA . THR A 1 95 ? -1.025 -5.240 -11.153 1.00 93.94 95 THR A CA 1
ATOM 764 C C . THR A 1 95 ? -0.758 -5.461 -9.668 1.00 93.94 95 THR A C 1
ATOM 766 O O . THR A 1 95 ? -1.692 -5.694 -8.901 1.00 93.94 95 THR A O 1
ATOM 769 N N . ASN A 1 96 ? 0.505 -5.358 -9.247 1.00 92.75 96 ASN A N 1
ATOM 770 C CA . ASN A 1 96 ? 0.877 -5.518 -7.847 1.00 92.75 96 ASN A CA 1
ATOM 771 C C . ASN A 1 96 ? 0.304 -4.394 -6.975 1.00 92.75 96 ASN A C 1
ATOM 773 O O . ASN A 1 96 ? -0.286 -4.683 -5.939 1.00 92.75 96 ASN A O 1
ATOM 777 N N . GLY A 1 97 ? 0.388 -3.141 -7.427 1.00 92.00 97 GLY A N 1
ATOM 778 C CA . GLY A 1 97 ? -0.194 -1.999 -6.723 1.00 92.00 97 GLY A CA 1
ATOM 779 C C . GLY A 1 97 ? -1.704 -2.125 -6.553 1.00 92.00 97 GLY A C 1
ATOM 780 O O . GLY A 1 97 ? -2.210 -1.966 -5.446 1.00 92.00 97 GLY A O 1
ATOM 781 N N . LYS A 1 98 ? -2.425 -2.543 -7.604 1.00 91.94 98 LYS A N 1
ATOM 782 C CA . LYS A 1 98 ? -3.859 -2.844 -7.494 1.00 91.94 98 LYS A CA 1
ATOM 783 C C . LYS A 1 98 ? -4.139 -3.928 -6.447 1.00 91.94 98 LYS A C 1
ATOM 785 O O . LYS A 1 98 ? -5.006 -3.741 -5.602 1.00 91.94 98 LYS A O 1
ATOM 790 N N . TYR A 1 99 ? -3.397 -5.035 -6.479 1.00 93.75 99 TYR A N 1
ATOM 791 C CA . TYR A 1 99 ? -3.550 -6.117 -5.503 1.00 93.75 99 TYR A CA 1
ATOM 792 C C . TYR A 1 99 ? -3.295 -5.645 -4.063 1.00 93.75 99 TYR A C 1
ATOM 794 O O . TYR A 1 99 ? -4.053 -5.990 -3.158 1.00 93.75 99 TYR A O 1
ATOM 802 N N . LEU A 1 100 ? -2.254 -4.836 -3.842 1.00 91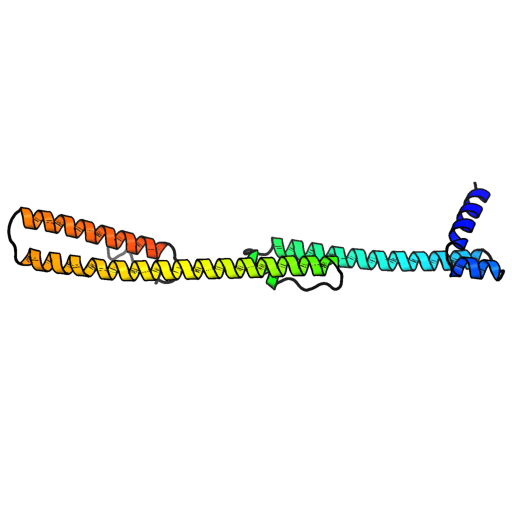.88 100 LEU A N 1
ATOM 803 C CA . LEU A 1 100 ? -1.954 -4.264 -2.530 1.00 91.88 100 LEU A CA 1
ATOM 804 C C . LEU A 1 100 ? -3.071 -3.329 -2.056 1.00 91.88 100 LEU A C 1
ATOM 806 O O . LEU A 1 100 ? -3.516 -3.461 -0.918 1.00 91.88 100 LEU A O 1
ATOM 810 N N . ASN A 1 101 ? -3.575 -2.453 -2.927 1.00 91.25 101 ASN A N 1
ATOM 811 C CA . ASN A 1 101 ? -4.695 -1.567 -2.607 1.00 91.25 101 ASN A CA 1
ATOM 812 C C . ASN A 1 101 ? -5.960 -2.361 -2.247 1.00 91.25 101 ASN A C 1
ATOM 814 O O . ASN A 1 101 ? -6.612 -2.060 -1.246 1.00 91.25 101 ASN A O 1
ATOM 818 N N . ASP A 1 102 ? -6.273 -3.421 -2.996 1.00 93.38 102 ASP A N 1
ATOM 819 C CA . ASP A 1 102 ? -7.410 -4.301 -2.707 1.00 93.38 102 ASP A CA 1
ATOM 820 C C . ASP A 1 102 ? -7.244 -5.021 -1.355 1.00 93.38 102 ASP A C 1
ATOM 822 O O . ASP A 1 102 ? -8.204 -5.135 -0.586 1.00 93.38 102 ASP A O 1
ATOM 826 N N . MET A 1 103 ? -6.026 -5.464 -1.027 1.00 94.19 103 MET A N 1
ATOM 827 C CA . MET A 1 103 ? -5.699 -6.084 0.261 1.00 94.19 103 MET A CA 1
ATOM 828 C C . MET A 1 103 ? -5.823 -5.102 1.429 1.00 94.19 103 MET A C 1
ATOM 830 O O . MET A 1 103 ? -6.436 -5.445 2.441 1.00 94.19 103 MET A O 1
ATOM 834 N N . ILE A 1 104 ? -5.306 -3.879 1.286 1.00 91.69 104 ILE A N 1
ATOM 835 C CA . ILE A 1 104 ? -5.437 -2.816 2.294 1.00 91.69 104 ILE A CA 1
ATOM 836 C C . ILE A 1 104 ? -6.916 -2.477 2.502 1.00 91.69 104 ILE A C 1
ATOM 838 O O . ILE A 1 104 ? -7.385 -2.405 3.638 1.00 91.69 104 ILE A O 1
ATOM 842 N N . ALA A 1 105 ? -7.681 -2.325 1.419 1.00 92.31 105 ALA A N 1
ATOM 843 C CA . ALA A 1 105 ? -9.113 -2.061 1.494 1.00 92.31 105 ALA A CA 1
ATOM 844 C C . ALA A 1 105 ? -9.872 -3.208 2.182 1.00 92.31 105 ALA A C 1
ATOM 846 O O . ALA A 1 105 ? -10.779 -2.959 2.975 1.00 92.31 105 ALA A O 1
ATOM 847 N N . LYS A 1 106 ? -9.494 -4.467 1.922 1.00 96.00 106 LYS A N 1
ATOM 848 C CA . LYS A 1 106 ? -10.066 -5.638 2.599 1.00 96.00 106 LYS A CA 1
ATOM 849 C C . LYS A 1 106 ? -9.769 -5.627 4.097 1.00 96.00 106 LYS A C 1
ATOM 851 O O . LYS A 1 106 ? -10.696 -5.786 4.879 1.00 96.00 106 LYS A O 1
ATOM 856 N N . GLN A 1 107 ? -8.521 -5.381 4.489 1.00 92.62 107 GLN A N 1
ATOM 857 C CA . GLN A 1 107 ? -8.125 -5.305 5.899 1.00 92.62 107 GLN A CA 1
ATOM 858 C C .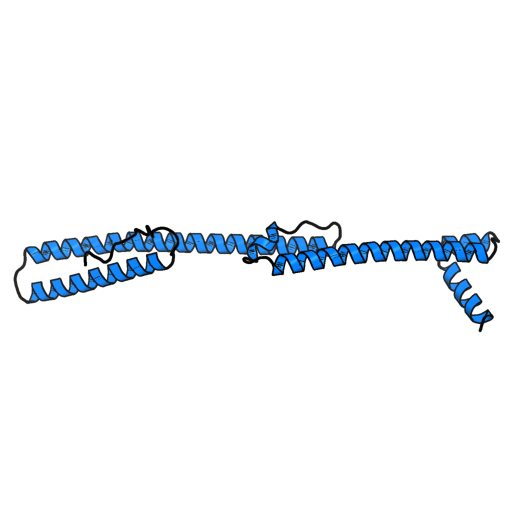 GLN A 1 107 ? -8.831 -4.164 6.638 1.00 92.62 107 GLN A C 1
ATOM 860 O O . GLN A 1 107 ? -9.268 -4.347 7.771 1.00 92.62 107 GLN A O 1
ATOM 865 N N . ARG A 1 108 ? -8.988 -2.999 5.993 1.00 91.56 108 ARG A N 1
ATOM 866 C CA . ARG A 1 108 ? -9.765 -1.881 6.551 1.00 91.56 108 ARG A CA 1
ATOM 867 C C . ARG A 1 108 ? -11.219 -2.283 6.800 1.00 91.56 108 ARG A C 1
ATOM 869 O O . ARG A 1 108 ? -11.703 -2.073 7.906 1.00 91.56 108 ARG A O 1
ATOM 876 N N . ARG A 1 109 ? -11.874 -2.930 5.827 1.00 94.62 109 ARG A N 1
ATOM 877 C CA . ARG A 1 109 ? -13.248 -3.439 5.993 1.00 94.62 109 ARG A CA 1
ATOM 878 C C . ARG A 1 109 ? -13.359 -4.468 7.118 1.00 94.62 109 ARG A C 1
ATOM 880 O O . ARG A 1 109 ? -14.229 -4.334 7.965 1.00 94.62 109 ARG A O 1
ATOM 887 N N . GLU A 1 110 ? -12.456 -5.446 7.174 1.00 93.62 110 GLU A N 1
ATOM 888 C CA . GLU A 1 110 ? -12.443 -6.459 8.244 1.00 93.62 110 GLU A CA 1
ATOM 889 C C . GLU A 1 110 ? -12.259 -5.820 9.632 1.00 93.62 110 GLU A C 1
ATOM 891 O O . GLU A 1 110 ? -12.897 -6.228 10.602 1.00 93.62 110 GLU A O 1
ATOM 896 N N . LEU A 1 111 ? -11.426 -4.778 9.736 1.00 90.44 111 LEU A N 1
ATOM 897 C CA . LEU A 1 111 ? -11.242 -4.027 10.976 1.00 90.44 11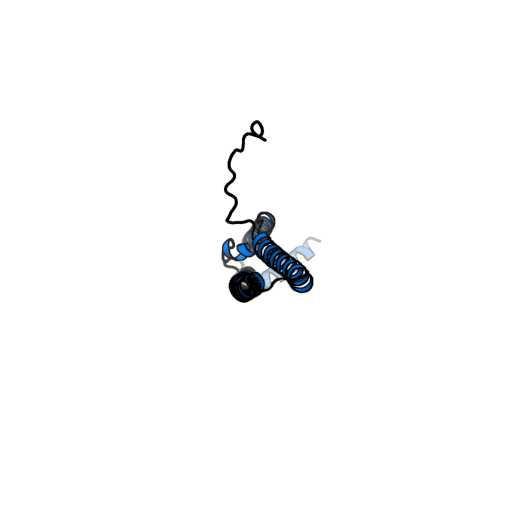1 LEU A CA 1
ATOM 898 C C . LEU A 1 111 ? -12.493 -3.222 11.361 1.00 90.44 111 LEU A C 1
ATOM 900 O O . LEU A 1 111 ? -12.830 -3.140 12.542 1.00 90.44 111 LEU A O 1
ATOM 904 N N . GLU A 1 112 ? -13.172 -2.612 10.393 1.00 90.00 112 GLU A N 1
ATOM 905 C CA . GLU A 1 112 ? -14.431 -1.889 10.611 1.00 90.00 112 GLU A CA 1
ATOM 906 C C . GLU A 1 112 ? -15.550 -2.831 11.070 1.00 90.00 112 GLU A C 1
ATOM 908 O O . GLU A 1 112 ? -16.225 -2.545 12.062 1.00 90.00 112 GLU A O 1
ATOM 913 N N . GLU A 1 113 ? -15.694 -3.985 10.415 1.00 93.25 113 GLU A N 1
ATOM 914 C CA . GLU A 1 113 ? -16.631 -5.043 10.805 1.00 93.25 113 GLU A CA 1
ATOM 915 C C . GLU A 1 113 ? -16.335 -5.548 12.221 1.00 93.25 113 GLU A C 1
ATOM 917 O O . GLU A 1 113 ? -17.239 -5.624 13.055 1.00 93.25 113 GLU A O 1
ATOM 922 N N . TYR A 1 114 ? -15.061 -5.806 12.540 1.00 90.94 114 TYR A N 1
ATOM 923 C CA . TYR A 1 114 ? -14.639 -6.198 13.884 1.00 90.94 114 TYR A CA 1
ATOM 924 C C . TYR A 1 114 ? -15.004 -5.144 14.940 1.00 90.94 114 TYR A C 1
ATOM 926 O O . TYR A 1 114 ? -15.549 -5.482 15.992 1.00 90.94 114 TYR A O 1
ATOM 934 N N . LYS A 1 115 ? -14.763 -3.855 14.669 1.00 88.44 115 LYS A N 1
ATOM 935 C CA . LYS A 1 115 ? -15.135 -2.769 15.593 1.00 88.44 115 LYS A CA 1
ATOM 936 C C . LYS A 1 115 ? -16.643 -2.688 15.803 1.00 88.44 115 LYS A C 1
ATOM 938 O O . LYS A 1 115 ? -17.085 -2.518 16.938 1.00 88.44 115 LYS A O 1
ATOM 943 N N . SER A 1 116 ? -17.425 -2.808 14.731 1.00 90.50 116 SER A N 1
ATOM 944 C CA . SER A 1 116 ? -18.889 -2.803 14.806 1.00 90.50 116 SER A CA 1
ATOM 945 C C . SER A 1 116 ? -19.412 -3.991 15.621 1.00 90.50 116 SER A C 1
ATOM 947 O O . SER A 1 116 ? -20.283 -3.824 16.480 1.00 90.50 116 SER A O 1
ATOM 949 N N . TYR A 1 117 ? -18.816 -5.169 15.428 1.00 93.56 117 TYR A N 1
ATOM 950 C CA . TYR A 1 117 ? -19.110 -6.355 16.225 1.00 93.56 117 TYR A CA 1
ATOM 951 C C . TYR A 1 117 ? -18.822 -6.124 17.714 1.00 93.56 117 TYR A C 1
ATOM 953 O O . TYR A 1 117 ? -19.702 -6.341 18.544 1.00 93.56 117 TYR A O 1
ATOM 961 N N . VAL A 1 118 ? -17.632 -5.614 18.062 1.00 91.81 118 VAL A N 1
ATOM 962 C CA . VAL A 1 118 ? -17.267 -5.317 19.458 1.00 91.81 118 VAL A CA 1
ATOM 963 C C . VAL A 1 118 ? -18.235 -4.316 20.091 1.00 91.81 118 VAL A C 1
ATOM 965 O O . VAL A 1 118 ? -18.670 -4.523 21.220 1.00 91.81 118 VAL A O 1
ATOM 968 N N . GLN A 1 119 ? -18.610 -3.250 19.379 1.00 89.88 119 GLN A N 1
ATOM 969 C CA . GLN A 1 119 ? -19.577 -2.270 19.885 1.00 89.88 119 GLN A CA 1
ATOM 970 C C . GLN A 1 119 ? -20.931 -2.914 20.194 1.00 89.88 119 GLN A C 1
ATOM 972 O O . GLN A 1 119 ? -21.470 -2.712 21.282 1.00 89.88 119 GLN A O 1
ATOM 977 N N . THR A 1 120 ? -21.453 -3.715 19.263 1.00 93.69 120 THR A N 1
ATOM 978 C CA . THR A 1 120 ? -22.725 -4.433 19.436 1.00 93.69 120 THR A CA 1
ATOM 979 C C . THR A 1 120 ? -22.652 -5.380 20.632 1.00 93.69 120 THR A C 1
ATOM 981 O O . THR A 1 120 ? -23.498 -5.314 21.519 1.00 93.69 120 THR A O 1
ATOM 984 N N . TRP A 1 121 ? -21.587 -6.177 20.721 1.00 95.56 121 TRP A N 1
ATOM 985 C CA . TRP A 1 121 ? -21.364 -7.109 21.823 1.00 95.56 121 TRP A CA 1
ATOM 986 C C . TRP A 1 121 ? -21.294 -6.403 23.186 1.00 95.56 121 TRP A C 1
ATOM 988 O O . TRP A 1 121 ? -21.907 -6.857 24.149 1.00 95.56 121 TRP A O 1
ATOM 998 N N . VAL A 1 122 ? -20.616 -5.251 23.281 1.00 93.88 122 VAL A N 1
ATOM 999 C CA . VAL A 1 122 ? -20.583 -4.461 24.525 1.00 93.88 122 VAL A CA 1
ATOM 1000 C C . VAL A 1 122 ? -21.987 -3.999 24.926 1.00 93.88 122 VAL A C 1
ATOM 1002 O O . VAL A 1 122 ? -22.340 -4.076 26.103 1.00 93.88 122 VAL A O 1
ATOM 1005 N N . HIS A 1 123 ? -22.804 -3.533 23.977 1.00 91.81 123 HIS A N 1
ATOM 1006 C CA . HIS A 1 123 ? -24.193 -3.155 24.260 1.00 91.81 123 HIS A CA 1
ATOM 1007 C C . HIS A 1 123 ? -25.032 -4.349 24.735 1.00 91.81 123 HIS A C 1
ATOM 1009 O O . HIS A 1 123 ? -25.788 -4.225 25.703 1.00 91.81 123 HIS A O 1
ATOM 1015 N N . GLU A 1 124 ? -24.864 -5.507 24.098 1.00 96.31 124 GLU A N 1
ATOM 1016 C CA . GLU A 1 124 ? -25.541 -6.742 24.489 1.00 96.31 124 GLU A CA 1
ATOM 1017 C C . GLU A 1 124 ? -25.145 -7.189 25.896 1.00 96.31 124 GLU A C 1
ATOM 1019 O O . GLU A 1 124 ? -26.035 -7.533 26.661 1.00 96.31 124 GLU A O 1
ATOM 1024 N N . VAL A 1 125 ? -23.864 -7.107 26.280 1.00 95.94 125 VAL A N 1
ATOM 1025 C CA . VAL A 1 125 ? -23.370 -7.481 27.623 1.00 95.94 125 VAL A CA 1
ATOM 1026 C C . VAL A 1 125 ? -23.783 -6.482 28.708 1.00 95.94 125 VAL A C 1
ATOM 1028 O O . VAL A 1 125 ? -24.041 -6.879 29.844 1.00 95.94 125 VAL A O 1
ATOM 1031 N N . LYS A 1 126 ? -23.921 -5.190 28.389 1.00 94.06 126 LYS A N 1
ATOM 1032 C CA . LYS A 1 126 ? -24.417 -4.197 29.361 1.00 94.06 126 LYS A CA 1
ATOM 1033 C C . LYS A 1 126 ? -25.874 -4.435 29.770 1.00 94.06 126 LYS A C 1
ATOM 1035 O O . LYS A 1 126 ? -26.263 -4.072 30.877 1.00 94.06 126 LYS A O 1
ATOM 1040 N N . THR A 1 127 ? -26.675 -5.060 28.907 1.00 95.69 127 THR A N 1
ATOM 1041 C CA . THR A 1 127 ? -28.090 -5.348 29.189 1.00 95.69 127 THR A CA 1
ATOM 1042 C C . THR A 1 127 ? -28.285 -6.337 30.353 1.00 95.69 127 THR A C 1
ATOM 1044 O O . THR A 1 127 ? -28.975 -5.967 31.304 1.00 95.69 127 THR A O 1
ATOM 1047 N N . PRO A 1 128 ? -27.694 -7.552 30.364 1.00 95.94 128 PRO A N 1
ATOM 1048 C CA . PRO A 1 128 ? -27.793 -8.458 31.502 1.00 95.94 128 PRO A CA 1
ATOM 1049 C C . PRO A 1 128 ? -27.140 -7.885 32.762 1.00 95.94 128 PRO A C 1
ATOM 1051 O O . PRO A 1 128 ? -27.732 -8.036 33.818 1.00 95.94 128 PRO A O 1
ATOM 1054 N N . ILE A 1 129 ? -26.032 -7.134 32.670 1.00 94.62 129 ILE A N 1
ATOM 1055 C CA . ILE A 1 129 ? -25.442 -6.426 33.828 1.00 94.62 129 ILE A CA 1
ATOM 1056 C C . ILE A 1 129 ? -26.470 -5.493 34.489 1.00 94.62 129 ILE A C 1
ATOM 1058 O O . ILE A 1 129 ? -26.623 -5.481 35.710 1.00 94.62 129 ILE A O 1
ATOM 1062 N N . ALA A 1 130 ? -27.211 -4.718 33.691 1.00 93.81 130 ALA A N 1
ATOM 1063 C CA . ALA A 1 130 ? -28.263 -3.846 34.209 1.00 93.81 130 ALA A CA 1
ATOM 1064 C C . ALA A 1 130 ? -29.411 -4.647 34.849 1.00 93.81 130 ALA A C 1
ATOM 1066 O O . ALA A 1 130 ? -29.919 -4.261 35.900 1.00 93.81 130 ALA A O 1
ATOM 1067 N N . VAL A 1 131 ? -29.801 -5.775 34.247 1.00 95.06 131 VAL A N 1
ATOM 1068 C CA . VAL A 1 131 ? -30.814 -6.682 34.813 1.00 95.06 131 VAL A CA 1
ATOM 1069 C C . VAL A 1 131 ? -30.340 -7.287 36.137 1.00 95.06 131 VAL A C 1
ATOM 1071 O O . VAL A 1 131 ? -31.097 -7.291 37.104 1.00 95.06 131 VAL A O 1
ATOM 1074 N N . GLU A 1 132 ? -29.097 -7.758 36.216 1.00 93.81 132 GLU A N 1
ATOM 1075 C CA . GLU A 1 132 ? -28.498 -8.313 37.433 1.00 93.81 132 GLU A CA 1
ATOM 1076 C C . GLU A 1 132 ? -28.455 -7.268 38.552 1.00 93.81 132 GLU A C 1
ATOM 1078 O O . GLU A 1 132 ? -28.840 -7.569 39.683 1.00 93.81 132 GLU A O 1
ATOM 1083 N N . ARG A 1 133 ? -28.103 -6.016 38.230 1.00 91.38 133 ARG A N 1
ATOM 1084 C CA . ARG A 1 133 ? -28.181 -4.893 39.177 1.00 91.38 133 ARG A CA 1
ATOM 1085 C C . ARG A 1 133 ? -29.603 -4.658 39.689 1.00 91.38 133 ARG A C 1
ATOM 1087 O O . ARG A 1 133 ? -29.791 -4.566 40.897 1.00 91.38 133 ARG A O 1
ATOM 1094 N N . LEU A 1 134 ? -30.611 -4.642 38.814 1.00 91.56 134 LEU A N 1
ATOM 1095 C CA . LEU A 1 134 ? -32.021 -4.490 39.218 1.00 91.56 134 LEU A CA 1
ATOM 1096 C C . LEU A 1 134 ? -32.515 -5.647 40.105 1.00 91.56 134 LEU A C 1
ATOM 1098 O O . LEU A 1 134 ? -33.325 -5.448 41.015 1.00 91.56 134 LEU A O 1
ATOM 1102 N N . ILE A 1 135 ? -32.043 -6.871 39.848 1.00 90.81 135 ILE A N 1
ATOM 1103 C CA . ILE A 1 135 ? -32.343 -8.033 40.693 1.00 90.81 135 ILE A CA 1
ATOM 1104 C C . ILE A 1 135 ? -31.696 -7.853 42.071 1.00 90.81 135 ILE A C 1
ATOM 1106 O O . ILE A 1 135 ? -32.357 -8.086 43.086 1.00 90.81 135 ILE A O 1
ATOM 1110 N N . LEU A 1 136 ? -30.436 -7.414 42.117 1.00 91.06 136 LEU A N 1
ATOM 1111 C CA . LEU A 1 136 ? -29.684 -7.204 43.353 1.00 91.06 136 LEU A CA 1
ATOM 1112 C C . LEU A 1 136 ? -30.215 -6.050 44.203 1.00 91.06 136 LEU A C 1
ATOM 1114 O O . LEU A 1 136 ? -30.252 -6.187 45.418 1.00 91.06 136 LEU A O 1
ATOM 1118 N N . GLU A 1 137 ? -30.717 -4.967 43.605 1.00 85.69 137 GLU A N 1
ATOM 1119 C CA . GLU A 1 137 ? -31.363 -3.869 44.347 1.00 85.69 137 GLU A CA 1
ATOM 1120 C C . GLU A 1 137 ? -32.522 -4.356 45.239 1.00 85.69 137 GLU A C 1
ATOM 1122 O O . GLU A 1 137 ? -32.787 -3.789 46.302 1.00 85.69 137 GLU A O 1
ATOM 1127 N N . ASN A 1 138 ? -33.192 -5.438 44.830 1.00 83.19 138 ASN A N 1
ATOM 1128 C CA . ASN A 1 138 ? -34.309 -6.037 45.557 1.00 83.19 138 ASN A CA 1
ATOM 1129 C C . ASN A 1 138 ? -33.897 -7.152 46.541 1.00 83.19 138 ASN A C 1
ATOM 1131 O O . ASN A 1 138 ? -34.755 -7.662 47.264 1.00 83.19 138 ASN A O 1
ATOM 1135 N N . HIS A 1 139 ? -32.613 -7.520 46.616 1.00 83.94 139 HIS A N 1
ATOM 1136 C CA . HIS A 1 139 ? -32.096 -8.566 47.506 1.00 83.94 139 HIS A CA 1
ATOM 1137 C C . HIS A 1 139 ? -31.063 -7.995 48.485 1.00 83.94 139 HIS A C 1
ATOM 1139 O O . HIS A 1 139 ? -30.124 -7.313 48.098 1.00 83.94 139 HIS A O 1
ATOM 1145 N N . LYS A 1 140 ? -31.211 -8.292 49.782 1.00 81.44 140 LYS A N 1
ATOM 1146 C CA . LYS A 1 140 ? -30.283 -7.829 50.829 1.00 81.44 140 LYS A CA 1
ATOM 1147 C C . LYS A 1 140 ? -29.538 -9.004 51.452 1.00 81.44 140 LYS A C 1
ATOM 1149 O O . LYS A 1 140 ? -30.156 -10.021 51.759 1.00 81.44 140 LYS A O 1
ATOM 1154 N N . GLY A 1 141 ? -28.237 -8.840 51.684 1.00 88.56 141 GLY A N 1
ATOM 1155 C CA . GLY A 1 141 ? -27.384 -9.811 52.372 1.00 88.56 141 GLY A CA 1
ATOM 1156 C C . GLY A 1 141 ? -25.939 -9.784 51.871 1.00 88.56 141 GLY A C 1
ATOM 1157 O O . GLY A 1 141 ? -25.672 -9.318 50.769 1.00 88.56 141 GLY A O 1
ATOM 1158 N N . GLU A 1 142 ? -25.020 -10.340 52.658 1.00 85.00 142 GLU A N 1
ATOM 1159 C CA . GLU A 1 142 ? -23.574 -10.365 52.368 1.00 85.00 142 GLU A CA 1
ATOM 1160 C C . GLU A 1 142 ? -23.248 -11.040 51.020 1.00 85.00 142 GLU A C 1
ATOM 1162 O O . GLU A 1 142 ? -22.405 -10.573 50.261 1.00 85.00 142 GLU A O 1
ATOM 1167 N N . ALA A 1 143 ? -23.990 -12.093 50.655 1.00 84.94 143 ALA A N 1
ATOM 1168 C CA . ALA A 1 143 ? -23.845 -12.749 49.353 1.00 84.94 143 ALA A CA 1
ATOM 1169 C C . ALA A 1 143 ? -24.289 -11.864 48.168 1.00 84.94 143 ALA A C 1
ATOM 1171 O O . ALA A 1 143 ? -23.732 -11.981 47.079 1.00 84.94 143 ALA A O 1
ATOM 1172 N N . ALA A 1 144 ? -25.281 -10.987 48.369 1.00 89.56 144 ALA A N 1
ATOM 1173 C CA . ALA A 1 144 ? -25.748 -10.053 47.343 1.00 89.56 144 ALA A CA 1
ATOM 1174 C C . ALA A 1 144 ? -24.737 -8.913 47.131 1.00 89.56 144 ALA A C 1
ATOM 1176 O O . ALA A 1 144 ? -24.478 -8.534 45.992 1.00 89.56 144 ALA A O 1
ATOM 1177 N N . GLU A 1 145 ? -24.117 -8.424 48.209 1.00 88.62 145 GLU A N 1
ATOM 1178 C CA . GLU A 1 145 ? -23.029 -7.438 48.145 1.00 88.62 145 GLU A CA 1
ATOM 1179 C C . GLU A 1 145 ? -21.792 -8.006 47.436 1.00 88.62 145 GLU A C 1
ATOM 1181 O O . GLU A 1 145 ? -21.268 -7.374 46.520 1.00 88.62 145 GLU A O 1
ATOM 1186 N N . GLY A 1 146 ? -21.383 -9.237 47.768 1.00 91.00 146 GLY A N 1
ATOM 1187 C CA . GLY A 1 146 ? -20.282 -9.908 47.069 1.00 91.00 146 GLY A CA 1
ATOM 1188 C C . GLY A 1 146 ? -20.548 -10.105 45.571 1.00 91.00 146 GLY A C 1
ATOM 1189 O O . GLY A 1 146 ? -19.648 -9.916 44.756 1.00 91.00 146 GLY A O 1
ATOM 1190 N N . LEU A 1 147 ? -21.789 -10.430 45.180 1.00 92.19 147 LEU A N 1
ATOM 1191 C CA . LEU A 1 147 ? -22.159 -10.548 43.765 1.00 92.19 147 LEU A CA 1
ATOM 1192 C C . LEU A 1 147 ? -22.154 -9.189 43.045 1.00 92.19 147 LEU A C 1
ATOM 1194 O O . LEU A 1 147 ? -21.735 -9.120 41.891 1.00 92.19 147 LEU A O 1
ATOM 1198 N N . ALA A 1 148 ? -22.579 -8.115 43.717 1.00 92.56 148 ALA A N 1
ATOM 1199 C CA . ALA A 1 148 ? -22.529 -6.763 43.165 1.00 92.56 148 ALA A CA 1
ATOM 1200 C C . ALA A 1 148 ? -21.087 -6.334 42.839 1.00 92.56 148 ALA A C 1
ATOM 1202 O O . ALA A 1 148 ? -20.838 -5.809 41.754 1.00 92.56 148 ALA A O 1
ATOM 1203 N N . GLU A 1 149 ? -20.122 -6.631 43.719 1.00 93.31 149 GLU A N 1
ATOM 1204 C CA . GLU A 1 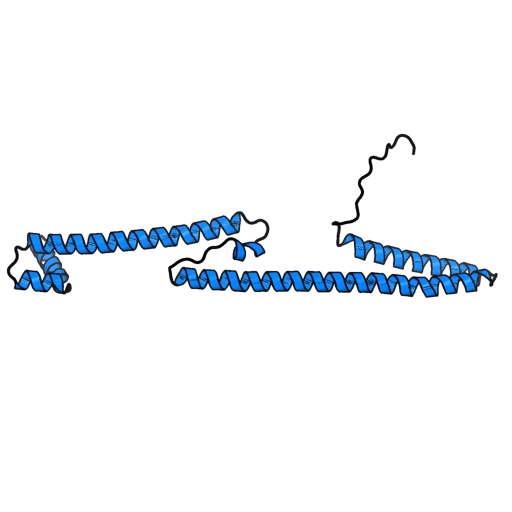149 ? -18.703 -6.354 43.452 1.00 93.31 149 GLU A CA 1
ATOM 1205 C C . GLU A 1 149 ? -18.163 -7.126 42.237 1.00 93.31 149 GLU A C 1
ATOM 1207 O O . GLU A 1 149 ? -17.360 -6.592 41.468 1.00 93.31 149 GLU A O 1
ATOM 1212 N N . GLU A 1 150 ? -18.579 -8.380 42.037 1.00 95.44 150 GLU A N 1
ATOM 1213 C CA . GLU A 1 150 ? -18.179 -9.153 40.854 1.00 95.44 150 GLU A CA 1
ATOM 1214 C C . GLU A 1 150 ? -18.775 -8.573 39.562 1.00 95.44 150 GLU A C 1
ATOM 1216 O O . GLU A 1 150 ? -18.075 -8.479 38.551 1.00 95.44 150 GLU A O 1
ATOM 1221 N N . ILE A 1 151 ? -20.023 -8.099 39.595 1.00 95.31 151 ILE A N 1
ATOM 1222 C CA . ILE A 1 151 ? -20.651 -7.408 38.460 1.00 95.31 151 ILE A CA 1
ATOM 1223 C C . ILE A 1 151 ? -19.907 -6.108 38.124 1.00 95.31 151 ILE A C 1
ATOM 1225 O O . ILE A 1 151 ? -19.649 -5.837 36.950 1.00 95.31 151 ILE A O 1
ATOM 1229 N N . ASP A 1 152 ? -19.485 -5.341 39.131 1.00 94.12 152 ASP A N 1
ATOM 1230 C CA . ASP A 1 152 ? -18.681 -4.128 38.933 1.00 94.12 152 ASP A CA 1
ATOM 1231 C C . ASP A 1 152 ? -17.323 -4.440 38.281 1.00 94.12 152 ASP A C 1
ATOM 1233 O O . ASP A 1 152 ? -16.854 -3.704 37.404 1.00 94.12 152 ASP A O 1
ATOM 1237 N N . LYS A 1 153 ? -16.687 -5.558 38.658 1.00 96.00 153 LYS A N 1
ATOM 1238 C CA . LYS A 1 153 ? -15.451 -6.030 38.007 1.00 96.00 153 LYS A CA 1
ATOM 1239 C C . LYS A 1 153 ? -15.699 -6.391 36.543 1.00 96.00 153 LYS A C 1
ATOM 1241 O O . LYS A 1 153 ? -14.911 -5.981 35.690 1.00 96.00 153 LYS A O 1
ATOM 1246 N N . ILE A 1 154 ? -16.782 -7.111 36.242 1.00 95.50 154 ILE A N 1
ATOM 1247 C CA . ILE A 1 154 ? -17.158 -7.475 34.867 1.00 95.50 154 ILE A CA 1
ATOM 1248 C C . ILE A 1 154 ? -17.403 -6.218 34.029 1.00 95.50 154 ILE A C 1
ATOM 1250 O O . ILE A 1 154 ? -16.826 -6.093 32.948 1.00 95.50 154 ILE A O 1
ATOM 1254 N N . GLU A 1 155 ? -18.191 -5.261 34.529 1.00 94.56 155 GLU A N 1
ATOM 1255 C CA . GLU A 1 155 ? -18.454 -4.002 33.823 1.00 94.56 155 GLU A CA 1
ATOM 1256 C C . GLU A 1 155 ? -17.146 -3.258 33.525 1.00 94.56 155 GLU A C 1
ATOM 1258 O O . GLU A 1 155 ? -16.906 -2.848 32.386 1.00 94.56 155 GLU A O 1
ATOM 1263 N N . LYS A 1 156 ? -16.236 -3.182 34.502 1.00 94.25 156 LYS A N 1
ATOM 1264 C CA . LYS A 1 156 ? -14.917 -2.572 34.314 1.00 94.25 156 LYS A CA 1
ATOM 1265 C C . LYS A 1 156 ? -14.082 -3.277 33.240 1.00 94.25 156 LYS A C 1
ATOM 1267 O O . LYS A 1 156 ? -13.423 -2.601 32.449 1.00 94.25 156 LYS A O 1
ATOM 1272 N N . TYR A 1 157 ? -14.089 -4.610 33.180 1.00 94.12 157 TYR A N 1
ATOM 1273 C CA . TYR A 1 157 ? -13.373 -5.353 32.135 1.00 94.12 157 TYR A CA 1
ATOM 1274 C C . TYR A 1 157 ? -13.970 -5.119 30.743 1.00 94.12 157 TYR A C 1
ATOM 1276 O O . TYR A 1 157 ? -13.225 -4.951 29.774 1.00 94.12 157 TYR A O 1
ATOM 1284 N N . VAL A 1 158 ? -15.299 -5.039 30.640 1.00 93.62 158 VAL A N 1
ATOM 1285 C CA . VAL A 1 158 ? -16.003 -4.708 29.391 1.00 93.62 158 VAL A CA 1
ATOM 1286 C C . VAL A 1 158 ? -15.625 -3.303 28.910 1.00 93.62 158 VAL A C 1
ATOM 1288 O O . VAL A 1 158 ? -15.329 -3.104 27.731 1.00 93.62 158 VAL A O 1
ATOM 1291 N N . GLU A 1 159 ? -15.557 -2.327 29.815 1.00 89.88 159 GLU A N 1
ATOM 1292 C CA . GLU A 1 159 ? -15.145 -0.960 29.482 1.00 89.88 159 GLU A CA 1
ATOM 1293 C C . GLU A 1 159 ? -13.679 -0.864 29.052 1.00 89.88 159 GLU A C 1
ATOM 1295 O O . GLU A 1 159 ? -13.362 -0.160 28.089 1.00 89.88 159 GLU A O 1
ATOM 1300 N N . GLN A 1 160 ? -12.784 -1.612 29.704 1.00 88.56 160 GLN A N 1
ATOM 1301 C CA . GLN A 1 160 ? -11.386 -1.714 29.285 1.00 88.56 160 GLN A CA 1
ATOM 1302 C C . GLN A 1 160 ? -11.264 -2.287 27.869 1.00 88.56 160 GLN A C 1
ATOM 1304 O O . GLN A 1 160 ? -10.540 -1.735 27.041 1.00 88.56 160 GLN A O 1
ATOM 1309 N N . MET A 1 161 ? -11.994 -3.361 27.565 1.00 87.38 161 MET A N 1
ATOM 1310 C CA . MET A 1 161 ? -11.994 -3.981 26.239 1.00 87.38 161 MET A CA 1
ATOM 1311 C C . MET A 1 161 ? -12.512 -3.018 25.158 1.00 87.38 161 MET A C 1
ATOM 1313 O O . MET A 1 161 ? -11.878 -2.874 24.107 1.00 87.38 161 MET A O 1
ATOM 1317 N N . LEU A 1 162 ? -13.585 -2.270 25.445 1.00 86.94 162 LEU A N 1
ATOM 1318 C CA . LEU A 1 162 ? -14.093 -1.224 24.554 1.00 86.94 162 LEU A CA 1
ATOM 1319 C C . LEU A 1 162 ? -13.051 -0.121 24.311 1.00 86.94 162 LEU A C 1
ATOM 1321 O O . LEU A 1 162 ? -12.870 0.322 23.174 1.00 86.94 162 LEU A O 1
ATOM 1325 N N . TYR A 1 163 ? -12.358 0.321 25.363 1.00 84.06 163 TYR A N 1
ATOM 1326 C CA . TYR A 1 163 ? -11.301 1.325 25.256 1.00 84.06 163 TYR A CA 1
ATOM 1327 C C . TYR A 1 163 ? -10.157 0.841 24.356 1.00 84.06 163 TYR A C 1
ATOM 1329 O O . TYR A 1 163 ? -9.749 1.555 23.437 1.00 84.06 163 TYR A O 1
ATOM 1337 N N . TYR A 1 164 ? -9.695 -0.398 24.546 1.00 82.62 164 TYR A N 1
ATOM 1338 C CA . TYR A 1 164 ? -8.661 -0.991 23.699 1.00 82.62 164 TYR A CA 1
ATOM 1339 C C . TYR A 1 164 ? -9.097 -1.083 22.234 1.00 82.62 164 TYR A C 1
ATOM 1341 O O . TYR A 1 164 ? -8.347 -0.658 21.352 1.00 82.62 164 TYR A O 1
ATOM 1349 N N . SER A 1 165 ? -10.330 -1.531 21.970 1.00 82.75 165 SER A N 1
ATOM 1350 C CA . SER A 1 165 ? -10.883 -1.600 20.611 1.00 82.75 165 SER A CA 1
ATOM 1351 C C . SER A 1 165 ? -10.944 -0.235 19.911 1.00 82.75 165 SER A C 1
ATOM 1353 O O . SER A 1 165 ? -10.860 -0.183 18.683 1.00 82.75 165 SER A O 1
ATOM 1355 N N . LYS A 1 166 ? -11.090 0.864 20.665 1.00 74.88 166 LYS A N 1
ATOM 1356 C CA . LYS A 1 166 ? -11.071 2.238 20.133 1.00 74.88 166 LYS A CA 1
ATOM 1357 C C . LYS A 1 166 ? -9.653 2.790 19.962 1.00 74.88 166 LYS A C 1
ATOM 1359 O O . LYS A 1 166 ? -9.380 3.438 18.957 1.00 74.88 166 LYS A O 1
ATOM 1364 N N . SER A 1 167 ? -8.744 2.503 20.896 1.00 65.94 167 SER A N 1
ATOM 1365 C CA . SER A 1 167 ? -7.364 3.023 20.894 1.00 65.94 167 SER A CA 1
ATOM 1366 C C . SER A 1 167 ? -6.513 2.568 19.702 1.00 65.94 167 SER A C 1
ATOM 1368 O O . SER A 1 167 ? -5.559 3.247 19.336 1.00 65.94 167 SER A O 1
ATOM 1370 N N . ALA A 1 168 ? -6.885 1.464 19.048 1.00 59.75 168 ALA A N 1
ATOM 1371 C CA . ALA A 1 168 ? -6.244 1.005 17.818 1.00 59.75 168 ALA A CA 1
ATOM 1372 C C . ALA A 1 168 ? -6.541 1.906 16.595 1.00 59.75 168 ALA A C 1
ATOM 1374 O O . ALA A 1 168 ? -5.892 1.764 15.563 1.00 59.75 168 ALA A O 1
ATOM 1375 N N . SER A 1 169 ? -7.491 2.847 16.690 1.00 54.62 169 SER A N 1
ATOM 1376 C CA . SER A 1 169 ? -7.673 3.938 15.723 1.00 54.62 169 SER A CA 1
ATOM 1377 C C . SER A 1 169 ? -7.627 5.284 16.427 1.00 54.62 169 SER A C 1
ATOM 1379 O O . SER A 1 169 ? -8.638 5.786 16.909 1.00 54.62 169 SER A O 1
ATOM 1381 N N . VAL A 1 170 ? -6.439 5.878 16.449 1.00 49.44 170 VAL A N 1
ATOM 1382 C CA . VAL A 1 170 ? -6.150 7.192 17.048 1.00 49.44 170 VAL A CA 1
ATOM 1383 C C . VAL A 1 170 ? -6.785 8.359 16.258 1.00 49.44 170 VAL A C 1
ATOM 1385 O O . VAL A 1 170 ? -6.667 9.516 16.644 1.00 49.44 170 VAL A O 1
ATOM 1388 N N . GLU A 1 171 ? -7.499 8.093 15.165 1.00 48.91 171 GLU A N 1
ATOM 1389 C CA . GLU A 1 171 ? -7.724 9.091 14.115 1.00 48.91 171 GLU A CA 1
ATOM 1390 C C . GLU A 1 171 ? -8.999 9.952 14.229 1.00 48.91 171 GLU A C 1
ATOM 1392 O O . GLU A 1 171 ? -9.220 10.768 13.342 1.00 48.91 171 GLU A O 1
ATOM 1397 N N . SER A 1 172 ? -9.870 9.838 15.250 1.00 46.66 172 SER A N 1
ATOM 1398 C CA . SER A 1 172 ? -11.157 10.584 15.178 1.00 46.66 172 SER A CA 1
ATOM 1399 C C . SER A 1 172 ? -11.734 11.279 16.417 1.00 46.66 172 SER A C 1
ATOM 1401 O O . SER A 1 172 ? -12.575 12.145 16.211 1.00 46.66 172 SER A O 1
ATOM 1403 N N . ASP A 1 173 ? -11.293 11.040 17.659 1.00 46.19 173 ASP A N 1
ATOM 1404 C CA . ASP A 1 173 ? -12.029 11.575 18.835 1.00 46.19 173 ASP A CA 1
ATOM 1405 C C . ASP A 1 173 ? -11.207 12.411 19.841 1.00 46.19 173 ASP A C 1
ATOM 1407 O O . ASP A 1 173 ? -11.614 12.598 20.990 1.00 46.19 173 ASP A O 1
ATOM 1411 N N . TYR A 1 174 ? -10.072 12.992 19.438 1.00 50.28 174 TYR A N 1
ATOM 1412 C CA . TYR A 1 174 ? -9.356 13.949 20.295 1.00 50.28 174 TYR A CA 1
ATOM 1413 C C . TYR A 1 174 ? -9.793 15.396 20.029 1.00 50.28 174 TYR A C 1
ATOM 1415 O O . TYR A 1 174 ? -9.229 16.093 19.189 1.00 50.28 174 TYR A O 1
ATOM 1423 N N . ILE A 1 175 ? -10.748 15.903 20.817 1.00 50.34 175 ILE A N 1
ATOM 1424 C CA . ILE A 1 175 ? -10.931 17.354 20.979 1.00 50.34 175 ILE A CA 1
ATOM 1425 C C . ILE A 1 175 ? -9.911 17.834 22.017 1.00 50.34 175 ILE A C 1
ATOM 1427 O O . ILE A 1 175 ? -10.171 17.814 23.221 1.00 50.34 175 ILE A O 1
ATOM 1431 N N . ILE A 1 176 ? -8.740 18.278 21.559 1.00 56.78 176 ILE A N 1
ATOM 1432 C CA . ILE A 1 176 ? -7.759 18.947 22.422 1.00 56.78 176 ILE A CA 1
ATOM 1433 C C . ILE A 1 176 ? -8.369 20.286 22.861 1.00 56.78 176 ILE A C 1
ATOM 1435 O O . ILE A 1 176 ? -8.522 21.208 22.060 1.00 56.78 176 ILE A O 1
ATOM 1439 N N . ARG A 1 177 ? -8.744 20.399 24.140 1.00 58.41 177 ARG A N 1
ATOM 1440 C CA . ARG A 1 177 ? -9.172 21.665 24.754 1.00 58.41 177 ARG A CA 1
ATOM 1441 C C . ARG A 1 177 ? -8.076 22.178 25.688 1.00 58.41 177 ARG A C 1
ATOM 1443 O O . ARG A 1 177 ? -7.562 21.390 26.482 1.00 58.41 177 ARG A O 1
ATOM 1450 N N . PRO A 1 178 ? -7.731 23.476 25.652 1.00 54.25 178 PRO A N 1
ATOM 1451 C CA . PRO A 1 178 ? -6.823 24.048 26.635 1.00 54.25 178 PRO A CA 1
ATOM 1452 C C . PRO A 1 178 ? -7.476 23.981 28.021 1.00 54.25 178 PRO A C 1
ATOM 1454 O O . PRO A 1 178 ? -8.534 24.567 28.250 1.00 54.25 178 PRO A O 1
ATOM 1457 N N . LEU A 1 179 ? -6.848 23.255 28.946 1.00 69.19 179 LEU A N 1
ATOM 1458 C CA . LEU A 1 179 ? -7.300 23.118 30.327 1.00 69.19 179 LEU A CA 1
ATOM 1459 C C . LEU A 1 179 ? -6.309 23.859 31.228 1.00 69.19 179 LEU A C 1
ATOM 1461 O O . LEU A 1 179 ? -5.128 23.524 31.296 1.00 69.19 179 LEU A O 1
ATOM 1465 N N . SER A 1 180 ? -6.778 24.927 31.873 1.00 65.31 180 SER A N 1
ATOM 1466 C CA . SER A 1 180 ? -5.960 25.698 32.809 1.00 65.31 180 SER A CA 1
ATOM 1467 C C . SER A 1 180 ? -5.784 24.903 34.101 1.00 65.31 180 SER A C 1
ATOM 1469 O O . SER A 1 180 ? -6.731 24.738 34.867 1.00 65.31 180 SER A O 1
ATOM 1471 N N . LEU A 1 181 ? -4.556 24.454 34.364 1.00 66.88 181 LEU A N 1
ATOM 1472 C CA . LEU A 1 181 ? -4.174 23.680 35.555 1.00 66.88 181 LEU A CA 1
ATOM 1473 C C . LEU A 1 181 ? -4.222 24.489 36.868 1.00 66.88 181 LEU A C 1
ATOM 1475 O O . LEU A 1 181 ? -3.853 23.981 37.917 1.00 66.88 181 LEU A O 1
ATOM 1479 N N . LYS A 1 182 ? -4.679 25.750 36.840 1.00 65.75 182 LYS A N 1
ATOM 1480 C CA . LYS A 1 182 ? -4.832 26.608 38.031 1.00 65.75 182 LYS A CA 1
ATOM 1481 C C . LYS A 1 182 ? -6.132 26.380 38.820 1.00 65.75 182 LYS A C 1
ATOM 1483 O O . LYS A 1 182 ? -6.406 27.134 39.749 1.00 65.75 182 LYS A O 1
ATOM 1488 N N . LYS A 1 183 ? -6.950 25.398 38.439 1.00 53.28 183 LYS A N 1
ATOM 1489 C CA . LYS A 1 183 ? -8.204 25.033 39.127 1.00 53.28 183 LYS A CA 1
ATOM 1490 C C . LYS A 1 183 ? -8.320 23.524 39.396 1.00 53.28 183 LYS A C 1
ATOM 1492 O O . LYS A 1 183 ? -9.416 22.976 39.326 1.00 53.28 183 LYS A O 1
ATOM 1497 N N . LEU A 1 184 ? -7.196 22.871 39.677 1.00 41.19 184 LEU A N 1
ATOM 1498 C CA . LEU A 1 184 ? -7.163 21.561 40.330 1.00 41.19 184 LEU A CA 1
ATOM 1499 C C . LEU A 1 184 ? -6.656 21.746 41.758 1.00 41.19 184 LEU A C 1
ATOM 1501 O O . LEU A 1 184 ? -5.674 22.507 41.914 1.00 41.19 184 LEU A O 1
#

Sequence (184 aa):
YKRQMVRALHRTVHKFPGGGFLSVMGSPAPVTAAVVILYFAGVLLSAGYDFLRKKRYYDELSDTLEQLEEKSYLSEMIEEPEFLDGQILYHVVRTNGKYLNDMIAKQRRELEEYKSYVQTWVHEVKTPIAVERLILENHKGEAAEGLAEEIDKIEKYVEQMLYYSKSASVESDYIIRPLSLKKL

InterPro domains:
  IPR003661 Signal transduction histidine kinase, dimerisation/phosphoacceptor domain [cd00082] (118-166)
  IPR036097 Signal transduction histidine kinase, dimerisation/phosphoacceptor domain superfamily [SSF47384] (99-166)

Organism: NCBI:txid553973

pLDDT: mean 82.2, std 15.34, range [41.19, 96.31]

Secondary structure (DSSP, 8-state):
-HHHHHHHHHHHHTTSHHHHHHHHTT--HHHHHHHHHHHHHHHHHHHHHHHHHHHHHHHHHHHHHHH-SSGGGHHHHPPPPSSHHHHHHHHHHHHHHHHHHHHHHHHHHHHHHHHHHHHHHHHHHHHHHHHHHHHHHT--SHHHHHHHHHHHHHHHHHHHHHHHHHHT-TTS--------GGG-

Foldseek 3Di:
DVVVVVVVVVVVLCVDPVSVVCVVVVHDPVVSVVVVVVVVVVVVVVVVVVVVVVVVLVVVLVVLCVPDPDNLCSLVVHDQDPDDVSNVVNVVSVVVSVVVVVVVVVVVVVLVVVLVVLVVVLVVVVVVLVVLVVVLVPDDDPVSVVVPVVSVVVNVVSVVVNVVSPVVCPDPDDPDDDDDPPPD

Radius of gyration: 39.48 Å; chains: 1; bounding box: 84×39×112 Å